Protein AF-0000000072568905 (afdb_homodimer)

Solvent-accessible surface area (backbone atoms only — not comparable to full-atom values): 17043 Å² total; per-residue (Å²): 82,68,57,42,42,43,49,69,68,28,67,66,49,48,52,43,52,50,48,33,49,63,74,44,67,82,55,76,60,90,69,92,45,69,65,43,20,48,39,17,18,52,45,30,48,41,52,35,57,75,70,68,53,95,70,54,66,54,53,43,42,41,31,27,66,36,35,64,55,8,45,45,46,27,73,74,66,71,39,58,28,33,62,48,13,32,59,53,44,51,60,51,47,71,74,38,80,61,48,72,70,54,47,52,52,34,41,52,41,24,54,39,39,82,36,84,78,47,83,50,64,66,40,34,40,46,24,52,16,56,44,58,40,40,62,42,62,74,40,93,42,50,90,75,44,86,66,52,78,88,67,47,28,69,62,61,76,114,83,67,58,42,42,43,49,70,69,28,65,66,48,48,52,42,52,51,48,33,49,61,74,45,67,81,54,77,61,92,71,91,46,70,67,43,21,48,40,16,17,50,45,31,49,42,51,34,59,76,70,68,52,93,69,56,65,54,52,43,43,41,31,26,66,35,38,63,56,8,44,45,45,27,73,73,65,73,38,59,28,32,63,47,11,32,58,54,45,52,61,52,47,70,75,37,81,60,48,71,70,53,46,52,53,32,42,51,42,24,55,37,37,82,35,85,78,46,81,50,66,68,39,35,40,47,26,51,16,56,43,58,40,40,61,41,63,76,41,92,43,49,91,75,45,86,66,52,77,87,65,46,26,67,63,59,76,113

Sequence (316 aa):
MKKVNEILNNTIYKKCIKEIEVMEQDRVFCRHNINHFLDMARIAYILVLEEGLSYSKEVIYAIGLLHDIGRAQEYKNNINHDEAGVMISEKILKETSYSTDEINLILNAVANHGNKDAEDKFLNIIYKSDKLSRNCFDCKAEKECYWSIEKKNMEIKYMKKVNEILNNTIYKKCIKEIEVMEQDRVFCRHNINHFLDMARIAYILVLEEGLSYSKEVIYAIGLLHDIGRAQEYKNNINHDEAGVMISEKILKETSYSTDEINLILNAVANHGNKDAEDKFLNIIYKSDKLSRNCFDCKAEKECYWSIEKKNMEIKY

Radius of gyration: 19.62 Å; Cα contacts (8 Å, |Δi|>4): 435; chains: 2; bounding box: 42×52×48 Å

Nearest PDB structures (foldseek):
  2pq7-assembly1_A-2  TM=7.394E-01  e=4.133E-04  uncultured Thermotogales bacterium
  3wfp-assembly9_B  TM=6.910E-01  e=7.594E-02  Aquifex aeolicus VF5
  2pq7-assembly1_A-2  TM=7.394E-01  e=1.737E-03  uncultured Thermotogales bacterium

Secondary structure (DSSP, 8-state):
-HHHHHHHT-HHHHHHHHHHHHHTTT--S---SHHHHHHHHHHHHHHHHHTT----HHHHHHHHHHTTTTHHHHHHH---HHHHHHHHHHHHHTTSS--HHHHHHHHHHHHHTT-TT--SHHHHHHHHHHHHT--GGG-TTGGG--S-GGGS--S---/-HHHHHHHT-HHHHHHHHHHHHHTTT--S---SHHHHHHHHHHHHHHHHHTT----HHHHHHHHHHTTTTHHHHHHH---HHHHHHHHHHHHHTTSS--HHHHHHHHHHHHHTT-TT--SHHHHHHHHHHHHTS-GGG-TTGGG--S-GGGS--S---

Organism: NCBI:txid632245

Foldseek 3Di:
DQQLVLLVPFPLLVVLQVLQCVVCVPPQDDGLHPLLLVQLLVQLVVVCVVVVHDDDSSLSSLLSSQLQSQVSCCVVPVDDSLVSSLVSLLVSSVSTPDDPVSNVVSNVLSNCCCPCPDPDPSSNSSVVSSQLSAALLPRPCNVVDPDDPVSHDNDRPD/DQQLVLLVPFPLLVVLQVLQCVVCVPPQDDGLHPLLLVQLLVQLVVVCVVVVHDDDSSLSSLLSSQLQSQVSCCVPPVDDSLVSSLVSSLVSSVSGPDDPVSNVVSNVLSNCCCPCPDPDPSSNSSVVSSQLSDALLPRPCNVVDPDDPVSHDNDRPD

Structure (mmCIF, N/CA/C/O backbone):
data_AF-0000000072568905-model_v1
#
loop_
_entity.id
_entity.type
_entity.pdbx_description
1 polymer 'Hdig domain protein'
#
loop_
_atom_site.group_PDB
_atom_site.id
_atom_site.type_symbol
_atom_site.label_atom_id
_atom_site.label_alt_id
_atom_site.label_comp_id
_atom_site.label_asym_id
_atom_site.label_entity_id
_atom_site.label_seq_id
_atom_site.pdbx_PDB_ins_code
_atom_site.Cartn_x
_atom_site.Cartn_y
_atom_site.Cartn_z
_atom_site.occupancy
_atom_site.B_iso_or_equiv
_atom_site.auth_seq_id
_atom_site.auth_comp_id
_atom_site.auth_asym_id
_atom_site.auth_atom_id
_atom_site.pdbx_PDB_model_num
ATOM 1 N N . MET A 1 1 ? -4.684 -13.484 8.047 1 96.56 1 MET A N 1
ATOM 2 C CA . MET A 1 1 ? -4.434 -13.82 6.648 1 96.56 1 MET A CA 1
ATOM 3 C C . MET A 1 1 ? -3.564 -15.07 6.531 1 96.56 1 MET A C 1
ATOM 5 O O . MET A 1 1 ? -2.486 -15.023 5.938 1 96.56 1 MET A O 1
ATOM 9 N N . LYS A 1 2 ? -4.016 -16.172 7.047 1 97.88 2 LYS A N 1
ATOM 10 C CA . LYS A 1 2 ? -3.271 -17.422 7.125 1 97.88 2 LYS A CA 1
ATOM 11 C C . LYS A 1 2 ? -2.904 -17.938 5.734 1 97.88 2 LYS A C 1
ATOM 13 O O . LYS A 1 2 ? -1.748 -18.281 5.477 1 97.88 2 LYS A O 1
ATOM 18 N N . LYS A 1 3 ? -3.832 -18 4.824 1 98.69 3 LYS A N 1
ATOM 19 C CA . LYS A 1 3 ? -3.602 -18.562 3.494 1 98.69 3 LYS A CA 1
ATOM 20 C C . LYS A 1 3 ? -2.602 -17.719 2.711 1 98.69 3 LYS A C 1
ATOM 22 O O . LYS A 1 3 ? -1.756 -18.25 1.992 1 98.69 3 LYS A O 1
ATOM 27 N N . VAL A 1 4 ? -2.686 -16.391 2.869 1 98.88 4 VAL A N 1
ATOM 28 C CA . VAL A 1 4 ? -1.758 -15.492 2.197 1 98.88 4 VAL A CA 1
ATOM 29 C C . VAL A 1 4 ? -0.335 -15.75 2.686 1 98.88 4 VAL A C 1
ATOM 31 O O . VAL A 1 4 ? 0.608 -15.758 1.891 1 98.88 4 VAL A O 1
ATOM 34 N N . ASN A 1 5 ? -0.219 -15.977 3.979 1 98.88 5 ASN A N 1
ATOM 35 C CA . ASN A 1 5 ? 1.104 -16.219 4.547 1 98.88 5 ASN A CA 1
ATOM 36 C C . ASN A 1 5 ? 1.643 -17.594 4.145 1 98.88 5 ASN A C 1
ATOM 38 O O . ASN A 1 5 ? 2.855 -17.797 4.117 1 98.88 5 ASN A O 1
ATOM 42 N N . GLU A 1 6 ? 0.755 -18.531 3.801 1 98.88 6 GLU A N 1
ATOM 43 C CA . GLU A 1 6 ? 1.205 -19.797 3.207 1 98.88 6 GLU A CA 1
ATOM 44 C C . GLU A 1 6 ? 1.891 -19.562 1.865 1 98.88 6 GLU A C 1
ATOM 46 O O . GLU A 1 6 ? 2.877 -20.219 1.541 1 98.88 6 GLU A O 1
ATOM 51 N N . ILE A 1 7 ? 1.367 -18.578 1.116 1 98.88 7 ILE A N 1
ATOM 52 C CA . ILE A 1 7 ? 2.006 -18.219 -0.146 1 98.88 7 ILE A CA 1
ATOM 53 C C . ILE A 1 7 ? 3.355 -17.562 0.128 1 98.88 7 ILE A C 1
ATOM 55 O O . ILE A 1 7 ? 4.375 -17.969 -0.435 1 98.88 7 ILE A O 1
ATOM 59 N N . LEU A 1 8 ? 3.346 -16.578 1.046 1 98.62 8 LEU A N 1
ATOM 60 C CA . LEU A 1 8 ? 4.543 -15.812 1.385 1 98.62 8 LEU A CA 1
ATOM 61 C C . LEU A 1 8 ? 5.68 -16.734 1.796 1 98.62 8 LEU A C 1
ATOM 63 O O . LEU A 1 8 ? 6.844 -16.469 1.5 1 98.62 8 LEU A O 1
ATOM 67 N N . ASN A 1 9 ? 5.336 -17.844 2.41 1 98.31 9 ASN A N 1
ATOM 68 C CA . ASN A 1 9 ? 6.348 -18.734 2.967 1 98.31 9 ASN A CA 1
ATOM 69 C C . ASN A 1 9 ? 6.609 -19.922 2.053 1 98.31 9 ASN A C 1
ATOM 71 O O . ASN A 1 9 ? 7.418 -20.797 2.375 1 98.31 9 ASN A O 1
ATOM 75 N N . ASN A 1 10 ? 5.934 -20.031 0.935 1 98.75 10 ASN A N 1
ATOM 76 C CA . ASN A 1 10 ? 6.09 -21.125 -0.022 1 98.75 10 ASN A CA 1
ATOM 77 C C . ASN A 1 10 ? 7.461 -21.094 -0.69 1 98.75 10 ASN A C 1
ATOM 79 O O . ASN A 1 10 ? 7.941 -20.031 -1.073 1 98.75 10 ASN A O 1
ATOM 83 N N . THR A 1 11 ? 8.086 -22.203 -0.859 1 98.56 11 THR A N 1
ATOM 84 C CA . THR A 1 11 ? 9.453 -22.297 -1.365 1 98.56 11 THR A CA 1
ATOM 85 C C . THR A 1 11 ? 9.523 -21.859 -2.824 1 98.56 11 THR A C 1
ATOM 87 O O . THR A 1 11 ? 10.461 -21.156 -3.225 1 98.56 11 THR A O 1
ATOM 90 N N . ILE A 1 12 ? 8.562 -22.312 -3.582 1 98.5 12 ILE A N 1
ATOM 91 C CA . ILE A 1 12 ? 8.531 -21.922 -4.988 1 98.5 12 ILE A CA 1
ATOM 92 C C . ILE A 1 12 ? 8.352 -20.406 -5.105 1 98.5 12 ILE A C 1
ATOM 94 O O . ILE A 1 12 ? 9.047 -19.766 -5.887 1 98.5 12 ILE A O 1
ATOM 98 N N . TYR A 1 13 ? 7.461 -19.875 -4.344 1 98.69 13 TYR A N 1
ATOM 99 C CA . TYR A 1 13 ? 7.211 -18.438 -4.344 1 98.69 13 TYR A CA 1
ATOM 100 C C . TYR A 1 13 ? 8.477 -17.672 -4.02 1 98.69 13 TYR A C 1
ATOM 102 O O . TYR A 1 13 ? 8.859 -16.75 -4.75 1 98.69 13 TYR A O 1
ATOM 110 N N . LYS A 1 14 ? 9.125 -18.016 -2.922 1 98.38 14 LYS A N 1
ATOM 111 C CA . LYS A 1 14 ? 10.336 -17.328 -2.475 1 98.38 14 LYS A CA 1
ATOM 112 C C . LYS A 1 14 ? 11.422 -17.375 -3.543 1 98.38 14 LYS A C 1
ATOM 114 O O . LYS A 1 14 ? 12.117 -16.391 -3.775 1 98.38 14 LYS A O 1
ATOM 119 N N . LYS A 1 15 ? 11.516 -18.531 -4.172 1 98.06 15 LYS A N 1
ATOM 120 C CA . LYS A 1 15 ? 12.508 -18.688 -5.23 1 98.06 15 LYS A CA 1
ATOM 121 C C . LYS A 1 15 ? 12.219 -17.75 -6.402 1 98.06 15 LYS A C 1
ATOM 123 O O . LYS A 1 15 ? 13.133 -17.094 -6.926 1 98.06 15 LYS A O 1
ATOM 128 N N . CYS A 1 16 ? 10.992 -17.703 -6.801 1 97.81 16 CYS A N 1
ATOM 129 C CA . CYS A 1 16 ? 10.594 -16.875 -7.93 1 9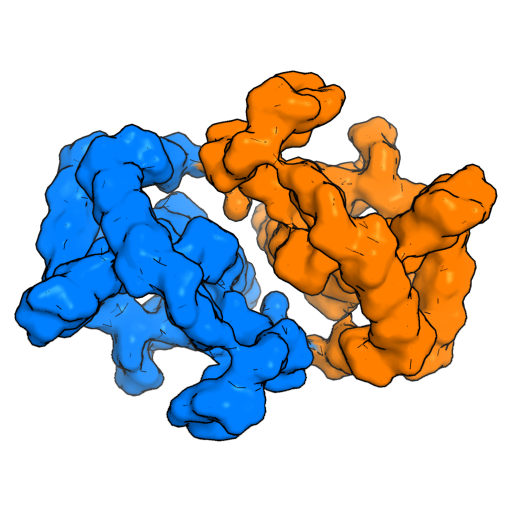7.81 16 CYS A CA 1
ATOM 130 C C . CYS A 1 16 ? 10.812 -15.398 -7.625 1 97.81 16 CYS A C 1
ATOM 132 O O . CYS A 1 16 ? 11.32 -14.656 -8.469 1 97.81 16 CYS A O 1
ATOM 134 N N . ILE A 1 17 ? 10.453 -14.969 -6.449 1 97.88 17 ILE A N 1
ATOM 135 C CA . ILE A 1 17 ? 10.578 -13.57 -6.066 1 97.88 17 ILE A CA 1
ATOM 136 C C . ILE A 1 17 ? 12.055 -13.18 -6.02 1 97.88 17 ILE A C 1
ATOM 138 O O . ILE A 1 17 ? 12.43 -12.086 -6.445 1 97.88 17 ILE A O 1
ATOM 142 N N . LYS A 1 18 ? 12.844 -14.062 -5.52 1 97.5 18 LYS A N 1
ATOM 143 C CA . LYS A 1 18 ? 14.281 -13.805 -5.5 1 97.5 18 LYS A CA 1
ATOM 144 C C . LYS A 1 18 ? 14.836 -13.648 -6.914 1 97.5 18 LYS A C 1
ATOM 146 O O . LYS A 1 18 ? 15.68 -12.781 -7.164 1 97.5 18 LYS A O 1
ATOM 151 N N . GLU A 1 19 ? 14.391 -14.477 -7.754 1 97.5 19 GLU A N 1
ATOM 152 C CA . GLU A 1 19 ? 14.828 -14.406 -9.148 1 97.5 19 GLU A CA 1
ATOM 153 C C . GLU A 1 19 ? 14.422 -13.078 -9.781 1 97.5 19 GLU A C 1
ATOM 155 O O . GLU A 1 19 ? 15.211 -12.461 -10.5 1 97.5 19 GLU A O 1
ATOM 160 N N . ILE A 1 20 ? 13.227 -12.664 -9.547 1 97.81 20 ILE A N 1
ATOM 161 C CA . ILE A 1 20 ? 12.742 -11.391 -10.062 1 97.81 20 ILE A CA 1
ATOM 162 C C . ILE A 1 20 ? 13.602 -10.258 -9.516 1 97.81 20 ILE A C 1
ATOM 164 O O . ILE A 1 20 ? 14.023 -9.367 -10.258 1 97.81 20 ILE A O 1
ATOM 168 N N . GLU A 1 21 ? 13.852 -10.305 -8.227 1 97.19 21 GLU A N 1
ATOM 169 C CA . GLU A 1 21 ? 14.672 -9.289 -7.578 1 97.19 21 GLU A CA 1
ATOM 170 C C . GLU A 1 21 ? 16.047 -9.18 -8.234 1 97.19 21 GLU A C 1
ATOM 172 O O . GLU A 1 21 ? 16.531 -8.078 -8.5 1 97.19 21 GLU A O 1
ATOM 177 N N . VAL A 1 22 ? 16.656 -10.305 -8.516 1 97.25 22 VAL A N 1
ATOM 178 C CA . VAL A 1 22 ? 17.984 -10.344 -9.117 1 97.25 22 VAL A CA 1
ATOM 179 C C . VAL A 1 22 ? 17.922 -9.781 -10.539 1 97.25 22 VAL A C 1
ATOM 181 O O . VAL A 1 22 ? 18.781 -8.984 -10.93 1 97.25 22 VAL A O 1
ATOM 184 N N . MET A 1 23 ? 16.938 -10.141 -11.234 1 96.56 23 MET A N 1
ATOM 185 C CA . MET A 1 23 ? 16.828 -9.734 -12.633 1 96.56 23 MET A CA 1
ATOM 186 C C . MET A 1 23 ? 16.516 -8.25 -12.75 1 96.56 23 MET A C 1
ATOM 188 O O . MET A 1 23 ? 16.828 -7.617 -13.758 1 96.56 23 MET A O 1
ATOM 192 N N . GLU A 1 24 ? 15.914 -7.734 -11.68 1 97.06 24 GLU A N 1
ATOM 193 C CA . GLU A 1 24 ? 15.523 -6.328 -11.734 1 97.06 24 GLU A CA 1
ATOM 194 C C . GLU A 1 24 ? 16.469 -5.457 -10.922 1 97.06 24 GLU A C 1
ATOM 196 O O . GLU A 1 24 ? 16.172 -4.297 -10.633 1 97.06 24 GLU A O 1
ATOM 201 N N . GLN A 1 25 ? 17.547 -5.957 -10.562 1 95.56 25 GLN A N 1
ATOM 202 C CA . GLN A 1 25 ? 18.453 -5.266 -9.656 1 95.56 25 GLN A CA 1
ATOM 203 C C . GLN A 1 25 ? 18.922 -3.936 -10.242 1 95.56 25 GLN A C 1
ATOM 205 O O . GLN A 1 25 ? 19.125 -2.961 -9.516 1 95.56 25 GLN A O 1
ATOM 210 N N . ASP A 1 26 ? 19.047 -3.756 -11.562 1 95.62 26 ASP A N 1
ATOM 211 C CA . ASP A 1 26 ? 19.547 -2.545 -12.211 1 95.62 26 ASP A CA 1
ATOM 212 C C . ASP A 1 26 ? 18.422 -1.812 -12.938 1 95.62 26 ASP A C 1
ATOM 214 O O . ASP A 1 26 ? 18.672 -0.877 -13.703 1 95.62 26 ASP A O 1
ATOM 218 N N . ARG A 1 27 ? 17.25 -2.318 -12.734 1 94.94 27 ARG A N 1
ATOM 219 C CA . ARG A 1 27 ? 16.109 -1.696 -13.398 1 94.94 27 ARG A CA 1
ATOM 220 C C . ARG A 1 27 ? 15.852 -0.29 -12.859 1 94.94 27 ARG A C 1
ATOM 222 O O . ARG A 1 27 ? 15.758 -0.09 -11.648 1 94.94 27 ARG A O 1
ATOM 229 N N . VAL A 1 28 ? 15.695 0.749 -13.711 1 95.25 28 VAL A N 1
ATOM 230 C CA . VAL A 1 28 ? 15.539 2.139 -13.297 1 95.25 28 VAL A CA 1
ATOM 231 C C . VAL A 1 28 ? 14.055 2.469 -13.141 1 95.25 28 VAL A C 1
ATOM 233 O O . VAL A 1 28 ? 13.703 3.459 -12.5 1 95.25 28 VAL A O 1
ATOM 236 N N . PHE A 1 29 ? 13.188 1.677 -13.719 1 96.19 29 PHE A N 1
ATOM 237 C CA . PHE A 1 29 ? 11.742 1.861 -13.641 1 96.19 29 PHE A CA 1
ATOM 238 C C . PHE A 1 29 ? 11.156 1.091 -12.461 1 96.19 29 PHE A C 1
ATOM 240 O O . PHE A 1 29 ? 11.891 0.433 -11.719 1 96.19 29 PHE A O 1
ATOM 247 N N . CYS A 1 30 ? 9.891 1.243 -12.211 1 96.31 30 CYS A N 1
ATOM 248 C CA . CYS A 1 30 ? 9.242 0.574 -11.094 1 96.31 30 CYS A CA 1
ATOM 249 C C . CYS A 1 30 ? 9.438 -0.935 -11.172 1 96.31 30 CYS A C 1
ATOM 251 O O . CYS A 1 30 ? 9.406 -1.517 -12.258 1 96.31 30 CYS A O 1
ATOM 253 N N . ARG A 1 31 ? 9.672 -1.523 -10.102 1 96.5 31 ARG A N 1
ATOM 254 C CA . ARG A 1 31 ? 9.984 -2.943 -9.984 1 96.5 31 ARG A CA 1
ATOM 255 C C . ARG A 1 31 ? 8.773 -3.74 -9.531 1 96.5 31 ARG A C 1
ATOM 257 O O . ARG A 1 31 ? 7.727 -3.166 -9.211 1 96.5 31 ARG A O 1
ATOM 264 N N . HIS A 1 32 ? 8.875 -5.031 -9.672 1 97.44 32 HIS A N 1
ATOM 265 C CA . HIS A 1 32 ? 7.848 -5.977 -9.25 1 97.44 32 HIS A CA 1
ATOM 266 C C . HIS A 1 32 ? 8.234 -6.656 -7.938 1 97.44 32 HIS A C 1
ATOM 268 O O . HIS A 1 32 ? 8.68 -7.805 -7.938 1 97.44 32 HIS A O 1
ATOM 274 N N . ASN A 1 33 ? 8 -5.918 -6.84 1 96.88 33 ASN A N 1
ATOM 275 C CA . ASN A 1 33 ? 8.406 -6.352 -5.504 1 96.88 33 ASN A CA 1
ATOM 276 C C . ASN A 1 33 ? 7.215 -6.391 -4.547 1 96.88 33 ASN A C 1
ATOM 278 O O . ASN A 1 33 ? 6.082 -6.121 -4.945 1 96.88 33 ASN A O 1
ATOM 282 N N . ILE A 1 34 ? 7.445 -6.75 -3.346 1 97.5 34 ILE A N 1
ATOM 283 C CA . ILE A 1 34 ? 6.414 -7.004 -2.346 1 97.5 34 ILE A CA 1
ATOM 284 C C . ILE A 1 34 ? 5.598 -5.734 -2.113 1 97.5 34 ILE A C 1
ATOM 286 O O . ILE A 1 34 ? 4.387 -5.801 -1.89 1 97.5 34 ILE A O 1
ATOM 290 N N . ASN A 1 35 ? 6.23 -4.551 -2.131 1 97.31 35 ASN A N 1
ATOM 291 C CA . ASN A 1 35 ? 5.496 -3.303 -1.955 1 97.31 35 ASN A CA 1
ATOM 292 C C . ASN A 1 35 ? 4.445 -3.111 -3.043 1 97.31 35 ASN A C 1
ATOM 294 O O . ASN A 1 35 ? 3.295 -2.781 -2.75 1 97.31 35 ASN A O 1
ATOM 298 N N . HIS A 1 36 ? 4.875 -3.326 -4.273 1 98.19 36 HIS A N 1
ATOM 299 C CA . HIS A 1 36 ? 3.943 -3.234 -5.395 1 98.19 36 HIS A CA 1
ATOM 300 C C . HIS A 1 36 ? 2.801 -4.23 -5.242 1 98.19 36 HIS A C 1
ATOM 302 O O . HIS A 1 36 ? 1.636 -3.883 -5.453 1 98.19 36 HIS A O 1
ATOM 308 N N . PHE A 1 37 ? 3.137 -5.449 -4.832 1 98.75 37 PHE A N 1
ATOM 309 C CA . PHE A 1 37 ? 2.148 -6.516 -4.703 1 98.75 37 PHE A CA 1
ATOM 310 C C . PHE A 1 37 ? 1.113 -6.164 -3.641 1 98.75 37 PHE A C 1
ATOM 312 O O . PHE A 1 37 ? -0.091 -6.281 -3.879 1 98.75 37 PHE A O 1
ATOM 319 N N . LEU A 1 38 ? 1.595 -5.691 -2.549 1 98.75 38 LEU A N 1
ATOM 320 C CA . LEU A 1 38 ? 0.694 -5.371 -1.446 1 98.75 38 LEU A CA 1
ATOM 321 C C . LEU A 1 38 ? -0.11 -4.109 -1.75 1 98.75 38 LEU A C 1
ATOM 323 O O . LEU A 1 38 ? -1.287 -4.02 -1.396 1 98.75 38 LEU A O 1
ATOM 327 N N . ASP A 1 39 ? 0.528 -3.123 -2.375 1 98.75 39 ASP A N 1
ATOM 328 C CA . ASP A 1 39 ? -0.192 -1.914 -2.766 1 98.75 39 ASP A CA 1
ATOM 329 C C . ASP A 1 39 ? -1.354 -2.246 -3.699 1 98.75 39 ASP A C 1
ATOM 331 O O . ASP A 1 39 ? -2.469 -1.755 -3.51 1 98.75 39 ASP A O 1
ATOM 335 N N . MET A 1 40 ? -1.064 -3.051 -4.66 1 98.75 40 MET A N 1
ATOM 336 C CA . MET A 1 40 ? -2.107 -3.475 -5.59 1 98.75 40 MET A CA 1
ATOM 337 C C . MET A 1 40 ? -3.236 -4.188 -4.855 1 98.75 40 MET A C 1
ATOM 339 O O . MET A 1 40 ? -4.414 -3.92 -5.102 1 98.75 40 MET A O 1
ATOM 343 N N . ALA A 1 41 ? -2.908 -5.09 -3.992 1 98.88 41 ALA A N 1
ATOM 344 C CA . ALA A 1 41 ? -3.896 -5.863 -3.246 1 98.88 41 ALA A CA 1
ATOM 345 C C . ALA A 1 41 ? -4.75 -4.957 -2.365 1 98.88 41 ALA A C 1
ATOM 347 O O . ALA A 1 41 ? -5.973 -5.109 -2.305 1 98.88 41 ALA A O 1
ATOM 348 N N . ARG A 1 42 ? -4.094 -4.027 -1.683 1 98.94 42 ARG A N 1
ATOM 349 C CA . ARG A 1 42 ? -4.812 -3.119 -0.794 1 98.94 42 ARG A CA 1
ATOM 350 C C . ARG A 1 42 ? -5.785 -2.246 -1.577 1 98.94 42 ARG A C 1
ATOM 352 O O . ARG A 1 42 ? -6.934 -2.066 -1.167 1 98.94 42 ARG A O 1
ATOM 359 N N . ILE A 1 43 ? -5.363 -1.724 -2.689 1 98.88 43 ILE A N 1
ATOM 360 C CA . ILE A 1 43 ? -6.23 -0.888 -3.514 1 98.88 43 ILE A CA 1
ATOM 361 C C . ILE A 1 43 ? -7.402 -1.718 -4.039 1 98.88 43 ILE A C 1
ATOM 363 O O . ILE A 1 43 ? -8.555 -1.285 -3.98 1 98.88 43 ILE A O 1
ATOM 367 N N . ALA A 1 44 ? -7.102 -2.92 -4.516 1 98.88 44 ALA A N 1
ATOM 368 C CA . ALA A 1 44 ? -8.156 -3.801 -5.008 1 98.88 44 ALA A CA 1
ATOM 369 C C . ALA A 1 44 ? -9.18 -4.094 -3.916 1 98.88 44 ALA A C 1
ATOM 371 O O . ALA A 1 44 ? -10.391 -4.059 -4.16 1 98.88 44 ALA A O 1
ATOM 372 N N . TYR A 1 45 ? -8.688 -4.375 -2.744 1 98.88 45 TYR A N 1
ATOM 373 C CA . TYR A 1 45 ? -9.578 -4.695 -1.637 1 98.88 45 TYR A CA 1
ATOM 374 C C . TYR A 1 45 ? -10.414 -3.482 -1.239 1 98.88 45 TYR A C 1
ATOM 376 O O . TYR A 1 45 ? -11.602 -3.611 -0.94 1 98.88 45 TYR A O 1
ATOM 384 N N . ILE A 1 46 ? -9.836 -2.326 -1.252 1 98.88 46 ILE A N 1
ATOM 385 C CA . ILE A 1 46 ? -10.578 -1.096 -0.992 1 98.88 46 ILE A CA 1
ATOM 386 C C . ILE A 1 46 ? -11.711 -0.952 -2.004 1 98.88 46 ILE A C 1
ATOM 388 O O . ILE A 1 46 ? -12.859 -0.705 -1.629 1 98.88 46 ILE A O 1
ATOM 392 N N . LEU A 1 47 ? -11.352 -1.116 -3.266 1 98.75 47 LEU A N 1
ATOM 393 C CA . LEU A 1 47 ? -12.352 -0.976 -4.316 1 98.75 47 LEU A CA 1
ATOM 394 C C . LEU A 1 47 ? -13.484 -1.987 -4.133 1 98.75 47 LEU A C 1
ATOM 396 O O . LEU A 1 47 ? -14.656 -1.652 -4.301 1 98.75 47 LEU A O 1
ATOM 400 N N . VAL A 1 48 ? -13.156 -3.197 -3.818 1 98.62 48 VAL A N 1
ATOM 401 C CA . VAL A 1 48 ? -14.133 -4.254 -3.57 1 98.62 48 VAL A CA 1
ATOM 402 C C . VAL A 1 48 ? -15.055 -3.842 -2.428 1 98.62 48 VAL A C 1
ATOM 404 O O . VAL A 1 48 ? -16.281 -3.98 -2.529 1 98.62 48 VAL A O 1
ATOM 407 N N . LEU A 1 49 ? -14.508 -3.318 -1.343 1 98.31 49 LEU A N 1
ATOM 408 C CA . LEU A 1 49 ? -15.281 -2.877 -0.188 1 98.31 49 LEU A CA 1
ATOM 409 C C . LEU A 1 49 ? -16.172 -1.689 -0.548 1 98.31 49 LEU A C 1
ATOM 411 O O . LEU A 1 49 ? -17.344 -1.657 -0.188 1 98.31 49 LEU A O 1
ATOM 415 N N . GLU A 1 50 ? -15.602 -0.732 -1.265 1 97.75 50 GLU A N 1
ATOM 416 C CA . GLU A 1 50 ? -16.344 0.463 -1.648 1 97.75 50 GLU A CA 1
ATOM 417 C C . GLU A 1 50 ? -17.547 0.109 -2.52 1 97.75 50 GLU A C 1
ATOM 419 O O . GLU A 1 50 ? -18.609 0.74 -2.418 1 97.75 50 GLU A O 1
ATOM 424 N N . GLU A 1 51 ? -17.344 -0.896 -3.367 1 97.25 51 GLU A N 1
ATOM 425 C CA . GLU A 1 51 ? -18.391 -1.269 -4.32 1 97.25 51 GLU A CA 1
ATOM 426 C C . GLU A 1 51 ? -19.344 -2.307 -3.725 1 97.25 51 GLU A C 1
ATOM 428 O O . GLU A 1 51 ? -20.312 -2.705 -4.363 1 97.25 51 GLU A O 1
ATOM 433 N N . GLY A 1 52 ? -19.062 -2.76 -2.557 1 96.38 52 GLY A N 1
ATOM 434 C CA . GLY A 1 52 ? -19.922 -3.727 -1.887 1 96.38 52 GLY A CA 1
ATOM 435 C C . GLY A 1 52 ? -19.859 -5.109 -2.51 1 96.38 52 GLY A C 1
ATOM 436 O O . GLY A 1 52 ? -20.859 -5.824 -2.547 1 96.38 52 GLY A O 1
ATOM 437 N N . LEU A 1 53 ? -18.719 -5.457 -3.113 1 97.06 53 LEU A N 1
ATOM 438 C CA . LEU A 1 53 ? -18.531 -6.77 -3.719 1 97.06 53 LEU A CA 1
ATOM 439 C C . LEU A 1 53 ? -18.094 -7.793 -2.676 1 97.06 53 LEU A C 1
ATOM 441 O O . LEU A 1 53 ? -17.562 -7.426 -1.627 1 97.06 53 LEU A O 1
ATOM 445 N N . SER A 1 54 ? -18.406 -9.023 -2.979 1 95.88 54 SER A N 1
ATOM 446 C CA . SER A 1 54 ? -18.109 -10.086 -2.018 1 95.88 54 SER A CA 1
ATOM 447 C C . SER A 1 54 ? -16.906 -10.922 -2.459 1 95.88 54 SER A C 1
ATOM 449 O O . SER A 1 54 ? -17.062 -12.094 -2.812 1 95.88 54 SER A O 1
ATOM 451 N N . TYR A 1 55 ? -15.781 -10.414 -2.471 1 97.5 55 TYR A N 1
ATOM 452 C CA . TYR A 1 55 ? -14.531 -11.133 -2.711 1 97.5 55 TYR A CA 1
ATOM 453 C C . TYR A 1 55 ? -13.688 -11.195 -1.445 1 97.5 55 TYR A C 1
ATOM 455 O O . TYR A 1 55 ? -13.609 -10.219 -0.695 1 97.5 55 TYR A O 1
ATOM 463 N N . SER A 1 56 ? -13.156 -12.336 -1.262 1 97.75 56 SER A N 1
ATOM 464 C CA . SER A 1 56 ? -12.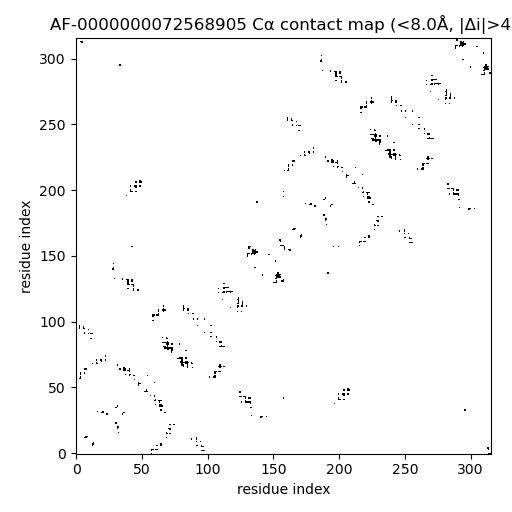352 -12.602 -0.071 1 97.75 56 SER A CA 1
ATOM 465 C C . SER A 1 56 ? -11.07 -11.781 -0.078 1 97.75 56 SER A C 1
ATOM 467 O O . SER A 1 56 ? -10.398 -11.68 -1.106 1 97.75 56 SER A O 1
ATOM 469 N N . LYS A 1 57 ? -10.812 -11.195 1.072 1 98.62 57 LYS A N 1
ATOM 470 C CA . LYS A 1 57 ? -9.555 -10.484 1.259 1 98.62 57 LYS A CA 1
ATOM 471 C C . LYS A 1 57 ? -8.367 -11.383 0.919 1 98.62 57 LYS A C 1
ATOM 473 O O . LYS A 1 57 ? -7.445 -10.961 0.217 1 98.62 57 LYS A O 1
ATOM 478 N N . GLU A 1 58 ? -8.406 -12.578 1.376 1 98.75 58 GLU A N 1
ATOM 479 C CA . GLU A 1 58 ? -7.285 -13.492 1.181 1 98.75 58 GLU A CA 1
ATOM 480 C C . GLU A 1 58 ? -7.113 -13.844 -0.293 1 98.75 58 GLU A C 1
ATOM 482 O O . GLU A 1 58 ? -5.988 -14.039 -0.762 1 98.75 58 GLU A O 1
ATOM 487 N N . VAL A 1 59 ? -8.195 -13.922 -1.016 1 98.88 59 VAL A N 1
ATOM 488 C CA . VAL A 1 59 ? -8.125 -14.18 -2.449 1 98.88 59 VAL A CA 1
ATOM 489 C C . VAL A 1 59 ? -7.492 -12.984 -3.16 1 98.88 59 VAL A C 1
ATOM 491 O O . VAL A 1 59 ? -6.609 -13.156 -4.008 1 98.88 59 VAL A O 1
ATOM 494 N N . ILE A 1 60 ? -7.914 -11.82 -2.768 1 98.94 60 ILE A N 1
ATOM 495 C CA . ILE A 1 60 ? -7.426 -10.602 -3.41 1 98.94 60 ILE A CA 1
ATOM 496 C C . ILE A 1 60 ? -5.93 -10.445 -3.154 1 98.94 60 ILE A C 1
ATOM 498 O O . ILE A 1 60 ? -5.168 -10.133 -4.074 1 98.94 60 ILE A O 1
ATOM 502 N N . TYR A 1 61 ? -5.5 -10.664 -1.954 1 98.94 61 TYR A N 1
ATOM 503 C CA . TYR A 1 61 ? -4.086 -10.547 -1.623 1 98.94 61 TYR A CA 1
ATOM 504 C C . TYR A 1 61 ? -3.27 -11.633 -2.307 1 98.94 61 TYR A C 1
ATOM 506 O O . TYR A 1 61 ? -2.119 -11.406 -2.688 1 98.94 61 TYR A O 1
ATOM 514 N N . ALA A 1 62 ? -3.867 -12.836 -2.445 1 98.94 62 ALA A N 1
ATOM 515 C CA . ALA A 1 62 ? -3.188 -13.867 -3.223 1 98.94 62 ALA A CA 1
ATOM 516 C C . ALA A 1 62 ? -2.953 -13.414 -4.66 1 98.94 62 ALA A C 1
ATOM 518 O O . ALA A 1 62 ? -1.866 -13.609 -5.211 1 98.94 62 ALA A O 1
ATOM 519 N N . ILE A 1 63 ? -3.986 -12.812 -5.234 1 98.88 63 ILE A N 1
ATOM 520 C CA . ILE A 1 63 ? -3.855 -12.289 -6.594 1 98.88 63 ILE A CA 1
ATOM 521 C C . ILE A 1 63 ? -2.734 -11.25 -6.641 1 98.88 63 ILE A C 1
ATOM 523 O O . ILE A 1 63 ? -1.905 -11.266 -7.555 1 98.88 63 ILE A O 1
ATOM 527 N N . GLY A 1 64 ? -2.699 -10.367 -5.68 1 98.81 64 GLY A N 1
ATOM 528 C CA . GLY A 1 64 ? -1.626 -9.391 -5.598 1 98.81 64 GLY A CA 1
ATOM 529 C C . GLY A 1 64 ? -0.246 -10.016 -5.555 1 98.81 64 GLY A C 1
ATOM 530 O O . GLY A 1 64 ? 0.646 -9.617 -6.309 1 98.81 64 GLY A O 1
ATOM 531 N N . LEU A 1 65 ? -0.062 -11.031 -4.73 1 98.81 65 LEU A N 1
ATOM 532 C CA . LEU A 1 65 ? 1.235 -11.672 -4.527 1 98.81 65 LEU A CA 1
ATOM 533 C C . LEU A 1 65 ? 1.659 -12.445 -5.77 1 98.81 65 LEU A C 1
ATOM 535 O O . LEU A 1 65 ? 2.854 -12.602 -6.031 1 98.81 65 LEU A O 1
ATOM 539 N N . LEU A 1 66 ? 0.677 -12.852 -6.602 1 98.88 66 LEU A N 1
ATOM 540 C CA . LEU A 1 66 ? 1.001 -13.859 -7.598 1 98.88 66 LEU A CA 1
ATOM 541 C C . LEU A 1 66 ? 0.938 -13.281 -9.008 1 98.88 66 LEU A C 1
ATOM 543 O O . LEU A 1 66 ? 1.469 -13.875 -9.953 1 98.88 66 LEU A O 1
ATOM 547 N N . HIS A 1 67 ? 0.314 -12.125 -9.219 1 98.62 67 HIS A N 1
ATOM 548 C CA . HIS A 1 67 ? -0.04 -11.68 -10.562 1 98.62 67 HIS A CA 1
ATOM 549 C C . HIS A 1 67 ? 1.204 -11.484 -11.422 1 98.62 67 HIS A C 1
ATOM 551 O O . HIS A 1 67 ? 1.177 -11.742 -12.625 1 98.62 67 HIS A O 1
ATOM 557 N N . ASP A 1 68 ? 2.289 -11.117 -10.82 1 97.94 68 ASP A N 1
ATOM 558 C CA . ASP A 1 68 ? 3.516 -10.828 -11.562 1 97.94 68 ASP A CA 1
ATOM 559 C C . ASP A 1 68 ? 4.543 -11.938 -11.367 1 97.94 68 ASP A C 1
ATOM 561 O O . ASP A 1 68 ? 5.707 -11.789 -11.75 1 97.94 68 ASP A O 1
ATOM 565 N N . ILE A 1 69 ? 4.168 -13.078 -10.805 1 97.81 69 ILE A N 1
ATOM 566 C CA . ILE A 1 69 ? 5.109 -14.109 -10.367 1 97.81 69 ILE A CA 1
ATOM 567 C C . ILE A 1 69 ? 5.824 -14.695 -11.586 1 97.81 69 ILE A C 1
ATOM 569 O O . ILE A 1 69 ? 6.902 -15.281 -11.453 1 97.81 69 ILE A O 1
ATOM 573 N N . GLY A 1 70 ? 5.258 -14.562 -12.75 1 96.62 70 GLY A N 1
ATOM 574 C CA . GLY A 1 70 ? 5.824 -15.109 -13.969 1 96.62 70 GLY A CA 1
ATOM 575 C C . GLY A 1 70 ? 6.824 -14.188 -14.633 1 96.62 70 GLY A C 1
ATOM 576 O O . GLY A 1 70 ? 7.383 -14.516 -15.688 1 96.62 70 GLY A O 1
ATOM 577 N N . ARG A 1 71 ? 7.164 -13.039 -14.086 1 94.25 71 ARG A N 1
ATOM 578 C CA . ARG A 1 71 ? 7.996 -12.008 -14.695 1 94.25 71 ARG A CA 1
ATOM 579 C C . ARG A 1 71 ? 9.391 -12.539 -15.008 1 94.25 71 ARG A C 1
ATOM 581 O O . ARG A 1 71 ? 9.984 -12.188 -16.031 1 94.25 71 ARG A O 1
ATOM 588 N N . ALA A 1 72 ? 9.898 -13.352 -14.109 1 91.31 72 ALA A N 1
ATOM 589 C CA . ALA A 1 72 ? 11.234 -13.891 -14.344 1 91.31 72 ALA A CA 1
ATOM 590 C C . ALA A 1 72 ? 11.281 -14.719 -15.625 1 91.31 72 ALA A C 1
ATOM 592 O O . ALA A 1 72 ? 12.258 -14.664 -16.375 1 91.31 72 ALA A O 1
ATOM 593 N N . GLN A 1 73 ? 10.234 -15.445 -15.844 1 91.69 73 GLN A N 1
ATOM 594 C CA . GLN A 1 73 ? 10.156 -16.266 -17.062 1 91.69 73 GLN A CA 1
ATOM 595 C C . GLN A 1 73 ? 10.047 -15.383 -18.297 1 91.69 73 GLN A C 1
ATOM 597 O O . GLN A 1 73 ? 10.555 -15.742 -19.359 1 91.69 73 GLN A O 1
ATOM 602 N N . GLU A 1 74 ? 9.43 -14.281 -18.156 1 87 74 GLU A N 1
ATOM 603 C CA . GLU A 1 74 ? 9.367 -13.312 -19.25 1 87 74 GLU A CA 1
ATOM 604 C C . GLU A 1 74 ? 10.758 -12.781 -19.594 1 87 74 GLU A C 1
ATOM 606 O O . GLU A 1 74 ? 11.125 -12.711 -20.766 1 87 74 GLU A O 1
ATOM 611 N N . TYR A 1 75 ? 11.523 -12.539 -18.594 1 87.88 75 TYR A N 1
ATOM 612 C CA . TYR A 1 75 ? 12.875 -12.023 -18.797 1 87.88 75 TYR A CA 1
ATOM 613 C C . TYR A 1 75 ? 13.781 -13.086 -19.406 1 87.88 75 TYR A C 1
ATOM 615 O O . TYR A 1 75 ? 14.547 -12.805 -20.328 1 87.88 75 TYR A O 1
ATOM 623 N N . LYS A 1 76 ? 13.617 -14.273 -18.906 1 89.94 76 LYS A N 1
ATOM 624 C CA . LYS A 1 76 ? 14.57 -15.336 -19.25 1 89.94 76 LYS A CA 1
ATOM 625 C C . LYS A 1 76 ? 14.18 -16.016 -20.562 1 89.94 76 LYS A C 1
ATOM 627 O O . LYS A 1 76 ? 15.039 -16.359 -21.359 1 89.94 76 LYS A O 1
ATOM 632 N N . ASN A 1 77 ? 12.836 -16.234 -20.75 1 89.38 77 ASN A N 1
ATOM 633 C CA . ASN A 1 77 ? 12.414 -17.156 -21.797 1 89.38 77 ASN A CA 1
ATOM 634 C C . ASN A 1 77 ? 11.445 -16.484 -22.766 1 89.38 77 ASN A C 1
ATOM 636 O O . ASN A 1 77 ? 10.891 -17.156 -23.656 1 89.38 77 ASN A O 1
ATOM 640 N N . ASN A 1 78 ? 11.172 -15.227 -22.609 1 89.62 78 ASN A N 1
ATOM 641 C CA . ASN A 1 78 ? 10.273 -14.469 -23.484 1 89.62 78 ASN A CA 1
ATOM 642 C C . ASN A 1 78 ? 8.867 -15.055 -23.484 1 89.62 78 ASN A C 1
ATOM 644 O O . ASN A 1 78 ? 8.203 -15.094 -24.516 1 89.62 78 ASN A O 1
ATOM 648 N N . ILE A 1 79 ? 8.539 -15.648 -22.406 1 87.75 79 ILE A N 1
ATOM 649 C CA . ILE A 1 79 ? 7.191 -16.156 -22.188 1 87.75 79 ILE A CA 1
ATOM 650 C C . ILE A 1 79 ? 6.336 -15.07 -21.531 1 87.75 79 ILE A C 1
ATOM 652 O O . ILE A 1 79 ? 6.785 -14.375 -20.625 1 87.75 79 ILE A O 1
ATOM 656 N N . ASN A 1 80 ? 5.148 -14.984 -22.078 1 91.5 80 ASN A N 1
ATOM 657 C CA . ASN A 1 80 ? 4.246 -14.031 -21.453 1 91.5 80 ASN A CA 1
ATOM 658 C C . ASN A 1 80 ? 4.109 -14.297 -19.953 1 91.5 80 ASN A C 1
ATOM 660 O O . ASN A 1 80 ? 3.848 -15.422 -19.531 1 91.5 80 ASN A O 1
ATOM 664 N N . HIS A 1 81 ? 4.281 -13.25 -19.141 1 92.06 81 HIS A N 1
ATOM 665 C CA . HIS A 1 81 ? 4.312 -13.453 -17.703 1 92.06 81 HIS A CA 1
ATOM 666 C C . HIS A 1 81 ? 2.949 -13.898 -17.188 1 92.06 81 HIS A C 1
ATOM 668 O O . HIS A 1 81 ? 2.863 -14.586 -16.156 1 92.06 81 HIS A O 1
ATOM 674 N N . ASP A 1 82 ? 1.894 -13.555 -17.875 1 92.56 82 ASP A N 1
ATOM 675 C CA . ASP A 1 82 ? 0.575 -14.008 -17.453 1 92.56 82 ASP A CA 1
ATOM 676 C C . ASP A 1 82 ? 0.448 -15.523 -17.578 1 92.56 82 ASP A C 1
ATOM 678 O O . ASP A 1 82 ? -0.06 -16.188 -16.688 1 92.56 82 ASP A O 1
ATOM 682 N N . GLU A 1 83 ? 0.938 -16.031 -18.703 1 93.44 83 GLU A N 1
ATOM 683 C CA . GLU A 1 83 ? 0.881 -17.469 -18.938 1 93.44 83 GLU A CA 1
ATOM 684 C C . GLU A 1 83 ? 1.794 -18.219 -17.969 1 93.44 83 GLU A C 1
ATOM 686 O O . GLU A 1 83 ? 1.381 -19.203 -17.359 1 93.44 83 GLU A O 1
ATOM 691 N N . ALA A 1 84 ? 3.021 -17.797 -17.891 1 95.38 84 ALA A N 1
ATOM 692 C CA . ALA A 1 84 ? 3.963 -18.406 -16.953 1 95.38 84 ALA A CA 1
ATOM 693 C C . ALA A 1 84 ? 3.461 -18.281 -15.523 1 95.38 84 ALA A C 1
ATOM 695 O O . ALA A 1 84 ? 3.631 -19.203 -14.719 1 95.38 84 ALA A O 1
ATOM 696 N N . GLY A 1 85 ? 2.852 -17.156 -15.211 1 97.62 85 GLY A N 1
ATOM 697 C CA . GLY A 1 85 ? 2.336 -16.906 -13.875 1 97.62 85 GLY A CA 1
ATOM 698 C C . GLY A 1 85 ? 1.252 -17.875 -13.461 1 97.62 85 GLY A C 1
ATOM 699 O O . GLY A 1 85 ? 1.198 -18.297 -12.297 1 97.62 85 GLY A O 1
ATOM 700 N N . VAL A 1 86 ? 0.439 -18.234 -14.422 1 98.06 86 VAL A N 1
ATOM 701 C CA . VAL A 1 86 ? -0.647 -19.156 -14.125 1 98.06 86 VAL A CA 1
ATOM 702 C C . VAL A 1 86 ? -0.072 -20.516 -13.727 1 98.06 86 VAL A C 1
ATOM 704 O O . VAL A 1 86 ? -0.482 -21.094 -12.719 1 98.06 86 VAL A O 1
ATOM 707 N N . MET A 1 87 ? 0.858 -20.984 -14.438 1 97.62 87 MET A N 1
ATOM 708 C CA . MET A 1 87 ? 1.455 -22.297 -14.172 1 97.62 87 MET A CA 1
ATOM 709 C C . MET A 1 87 ? 2.164 -22.297 -12.828 1 97.62 87 MET A C 1
ATOM 711 O O . MET A 1 87 ? 1.982 -23.234 -12.031 1 97.62 87 MET A O 1
ATOM 715 N N . ILE A 1 88 ? 2.932 -21.328 -12.547 1 98.31 88 ILE A N 1
ATOM 716 C CA . ILE A 1 88 ? 3.68 -21.234 -11.297 1 98.31 88 ILE A CA 1
ATOM 717 C C . ILE A 1 88 ? 2.713 -21.062 -10.125 1 98.31 88 ILE A C 1
ATOM 719 O O . ILE A 1 88 ? 2.869 -21.719 -9.086 1 98.31 88 ILE A O 1
ATOM 723 N N . SER A 1 89 ? 1.688 -20.219 -10.328 1 98.81 89 SER A N 1
ATOM 724 C CA . SER A 1 89 ? 0.708 -19.969 -9.281 1 98.81 89 SER A CA 1
ATOM 725 C C . SER A 1 89 ? -0.052 -21.25 -8.922 1 98.81 89 SER A C 1
ATOM 727 O O . SER A 1 89 ? -0.34 -21.484 -7.746 1 98.81 89 SER A O 1
ATOM 729 N N . GLU A 1 90 ? -0.367 -22 -9.938 1 98.75 90 GLU A N 1
ATOM 730 C CA . GLU A 1 90 ? -1.08 -23.25 -9.672 1 98.75 90 GLU A CA 1
ATOM 731 C C . GLU A 1 90 ? -0.269 -24.172 -8.766 1 98.75 90 GLU A C 1
ATOM 733 O O . GLU A 1 90 ? -0.806 -24.75 -7.82 1 98.75 90 GLU A O 1
ATOM 738 N N . LYS A 1 91 ? 0.974 -24.312 -9.039 1 98.62 91 LYS A N 1
ATOM 739 C CA . LYS A 1 91 ? 1.857 -25.141 -8.227 1 98.62 91 LYS A CA 1
ATOM 740 C C . LYS A 1 91 ? 1.926 -24.625 -6.793 1 98.62 91 LYS A C 1
ATOM 742 O O . LYS A 1 91 ? 1.845 -25.406 -5.844 1 98.62 91 LYS A O 1
ATOM 747 N N . ILE A 1 92 ? 2.033 -23.328 -6.621 1 98.88 92 ILE A N 1
ATOM 748 C CA . ILE A 1 92 ? 2.129 -22.719 -5.301 1 98.88 92 ILE A CA 1
ATOM 749 C C . ILE A 1 92 ? 0.825 -22.938 -4.535 1 98.88 92 ILE A C 1
ATOM 751 O O . ILE A 1 92 ? 0.84 -23.375 -3.389 1 98.88 92 ILE A O 1
ATOM 755 N N . LEU A 1 93 ? -0.287 -22.672 -5.219 1 98.88 93 LEU A N 1
ATOM 756 C CA . LEU A 1 93 ? -1.584 -22.656 -4.551 1 98.88 93 LEU A CA 1
ATOM 757 C C . LEU A 1 93 ? -2.002 -24.062 -4.145 1 98.88 93 LEU A C 1
ATOM 759 O O . LEU A 1 93 ? -2.697 -24.25 -3.145 1 98.88 93 LEU A O 1
ATOM 763 N N . LYS A 1 94 ? -1.535 -25.031 -4.855 1 98.31 94 LYS A N 1
ATOM 764 C CA . LYS A 1 94 ? -1.832 -26.422 -4.516 1 98.31 94 LYS A CA 1
ATOM 765 C C . LYS A 1 94 ? -1.197 -26.812 -3.184 1 98.31 94 LYS A C 1
ATOM 767 O O . LYS A 1 94 ? -1.622 -27.781 -2.545 1 98.31 94 LYS A O 1
ATOM 772 N N . GLU A 1 95 ? -0.244 -26.078 -2.758 1 98.56 95 GLU A N 1
ATOM 773 C CA . GLU A 1 95 ? 0.443 -26.328 -1.495 1 98.56 95 GLU A CA 1
ATOM 774 C C . GLU A 1 95 ? -0.103 -25.438 -0.382 1 98.56 95 GLU A C 1
ATOM 776 O O . GLU A 1 95 ? 0.522 -25.297 0.672 1 98.56 95 GLU A O 1
ATOM 781 N N . THR A 1 96 ? -1.183 -24.797 -0.632 1 98.75 96 THR A N 1
ATOM 782 C CA . THR A 1 96 ? -1.803 -23.906 0.35 1 98.75 96 THR A CA 1
ATOM 783 C C . THR A 1 96 ? -3.203 -24.406 0.711 1 98.75 96 THR A C 1
ATOM 785 O O . THR A 1 96 ? -3.678 -25.391 0.161 1 98.75 96 THR A O 1
ATOM 788 N N . SER A 1 97 ? -3.854 -23.656 1.621 1 98.75 97 SER A N 1
ATOM 789 C CA . SER A 1 97 ? -5.156 -24.062 2.139 1 98.75 97 SER A CA 1
ATOM 790 C C . SER A 1 97 ? -6.289 -23.469 1.322 1 98.75 97 SER A C 1
ATOM 792 O O . SER A 1 97 ? -7.453 -23.531 1.724 1 98.75 97 SER A O 1
ATOM 794 N N . TYR A 1 98 ? -6.02 -22.875 0.205 1 98.75 98 TYR A N 1
ATOM 795 C CA . TYR A 1 98 ? -7.066 -22.312 -0.647 1 98.75 98 TYR A CA 1
ATOM 796 C C . TYR A 1 98 ? -7.934 -23.422 -1.232 1 98.75 98 TYR A C 1
ATOM 798 O O . TYR A 1 98 ? -7.426 -24.484 -1.624 1 98.75 98 TYR A O 1
ATOM 806 N N . SER A 1 99 ? -9.219 -23.188 -1.288 1 98.62 99 SER A N 1
ATOM 807 C CA . SER A 1 99 ? -10.133 -24.125 -1.913 1 98.62 99 SER A CA 1
ATOM 808 C C . SER A 1 99 ? -9.969 -24.141 -3.43 1 98.62 99 SER A C 1
ATOM 810 O O . SER A 1 99 ? -9.367 -23.219 -4 1 98.62 99 SER A O 1
ATOM 812 N N . THR A 1 100 ? -10.516 -25.125 -4.055 1 98.44 100 THR A N 1
ATOM 813 C CA . THR A 1 100 ? -10.461 -25.234 -5.508 1 98.44 100 THR A CA 1
ATOM 814 C C . THR A 1 100 ? -11.117 -24.031 -6.168 1 98.44 100 THR A C 1
ATOM 816 O O . THR A 1 100 ? -10.609 -23.5 -7.152 1 98.44 100 THR A O 1
ATOM 819 N N . ASP A 1 101 ? -12.211 -23.625 -5.613 1 98.38 101 ASP A N 1
ATOM 820 C CA . ASP A 1 101 ? -12.914 -22.469 -6.16 1 98.38 101 ASP A CA 1
ATOM 821 C C . ASP A 1 101 ? -12.07 -21.203 -6.031 1 98.38 101 ASP A C 1
ATOM 823 O O . ASP A 1 101 ? -12.016 -20.391 -6.957 1 98.38 101 ASP A O 1
ATOM 827 N N . GLU A 1 102 ? -11.453 -21.016 -4.93 1 98.62 102 GLU A N 1
ATOM 828 C CA . GLU A 1 102 ? -10.578 -19.875 -4.727 1 98.62 102 GLU A CA 1
ATOM 829 C C . GLU A 1 102 ? -9.391 -19.906 -5.684 1 98.62 102 GLU A C 1
ATOM 831 O O . GLU A 1 102 ? -9.016 -18.875 -6.258 1 98.62 102 GLU A O 1
ATOM 836 N N . ILE A 1 103 ? -8.844 -21.094 -5.82 1 98.81 103 ILE A N 1
ATOM 837 C CA . ILE A 1 103 ? -7.695 -21.266 -6.707 1 98.81 103 ILE A CA 1
ATOM 838 C C . ILE A 1 103 ? -8.086 -20.875 -8.133 1 98.81 103 ILE A C 1
ATOM 840 O O . ILE A 1 103 ? -7.359 -20.125 -8.797 1 98.81 103 ILE A O 1
ATOM 844 N N . ASN A 1 104 ? -9.18 -21.344 -8.57 1 98.56 104 ASN A N 1
ATOM 845 C CA . ASN A 1 104 ? -9.641 -21.031 -9.922 1 98.56 104 ASN A CA 1
ATOM 846 C C . ASN A 1 104 ? -9.828 -19.516 -10.102 1 98.56 104 ASN A C 1
ATOM 848 O O . ASN A 1 104 ? -9.484 -18.969 -11.148 1 98.56 104 ASN A O 1
ATOM 852 N N . LEU A 1 105 ? -10.398 -18.891 -9.141 1 98.44 105 LEU A N 1
ATOM 853 C CA . LEU A 1 105 ? -10.609 -17.453 -9.188 1 98.44 105 LEU A CA 1
ATOM 854 C C . LEU A 1 105 ? -9.281 -16.703 -9.258 1 98.44 105 LEU A C 1
ATOM 856 O O . LEU A 1 105 ? -9.133 -15.766 -10.047 1 98.44 105 LEU A O 1
ATOM 860 N N . ILE A 1 106 ? -8.32 -17.094 -8.43 1 98.81 106 ILE A N 1
ATOM 861 C CA . ILE A 1 106 ? -7.008 -16.453 -8.391 1 98.81 106 ILE A CA 1
ATOM 862 C C . ILE A 1 106 ? -6.305 -16.656 -9.727 1 98.81 106 ILE A C 1
ATOM 864 O O . ILE A 1 106 ? -5.773 -15.695 -10.305 1 98.81 106 ILE A O 1
ATOM 868 N N . LEU A 1 107 ? -6.363 -17.891 -10.234 1 98.75 107 LEU A N 1
ATOM 869 C CA . LEU A 1 107 ? -5.68 -18.203 -11.492 1 98.75 107 LEU A CA 1
ATOM 870 C C . LEU A 1 107 ? -6.293 -17.422 -12.648 1 98.75 107 LEU A C 1
ATOM 872 O O . LEU A 1 107 ? -5.578 -16.953 -13.539 1 98.75 107 LEU A O 1
ATOM 876 N N . ASN A 1 108 ? -7.559 -17.312 -12.664 1 98.44 108 ASN A N 1
ATOM 877 C CA . ASN A 1 108 ? -8.219 -16.516 -13.68 1 98.44 108 ASN A CA 1
ATOM 878 C C . ASN A 1 108 ? -7.773 -15.055 -13.633 1 98.44 108 ASN A C 1
ATOM 880 O O . ASN A 1 108 ? -7.539 -14.43 -14.672 1 98.44 108 ASN A O 1
ATOM 884 N N . ALA A 1 109 ? -7.703 -14.484 -12.477 1 98.56 109 ALA A N 1
ATOM 885 C CA . ALA A 1 109 ? -7.258 -13.102 -12.312 1 98.56 109 ALA A CA 1
ATOM 886 C C . ALA A 1 109 ? -5.805 -12.938 -12.75 1 98.56 109 ALA A C 1
ATOM 888 O O . ALA A 1 109 ? -5.453 -11.945 -13.398 1 98.56 109 ALA A O 1
ATOM 889 N N . VAL A 1 110 ? -4.949 -13.906 -12.359 1 98.5 110 VAL A N 1
ATOM 890 C CA . VAL A 1 110 ? -3.545 -13.867 -12.758 1 98.5 110 VAL A CA 1
ATOM 891 C C . VAL A 1 110 ? -3.443 -13.891 -14.281 1 98.5 110 VAL A C 1
ATOM 893 O O . VAL A 1 110 ? -2.689 -13.117 -14.875 1 98.5 110 VAL A O 1
ATOM 896 N N . ALA A 1 111 ? -4.238 -14.688 -14.922 1 97.56 111 ALA A N 1
ATOM 897 C CA . ALA A 1 111 ? -4.219 -14.852 -16.375 1 97.56 111 ALA A CA 1
ATOM 898 C C . ALA A 1 111 ? -4.668 -13.578 -17.078 1 97.56 111 ALA A C 1
ATOM 900 O O . ALA A 1 111 ? -4.215 -13.281 -18.188 1 97.56 111 ALA A O 1
ATOM 901 N N . ASN A 1 112 ? -5.484 -12.789 -16.391 1 97 112 ASN A N 1
ATOM 902 C CA . ASN A 1 112 ? -6.156 -11.703 -17.109 1 97 112 ASN A CA 1
ATOM 903 C C . ASN A 1 112 ? -5.859 -10.344 -16.469 1 97 112 ASN A C 1
ATOM 905 O O . ASN A 1 112 ? -6.551 -9.367 -16.75 1 97 112 ASN A O 1
ATOM 909 N N . HIS A 1 113 ? -4.867 -10.219 -15.633 1 96.38 113 HIS A N 1
ATOM 910 C CA . HIS A 1 113 ? -4.684 -9 -14.859 1 96.38 113 HIS A CA 1
ATOM 911 C C . HIS A 1 113 ? -4.258 -7.84 -15.758 1 96.38 113 HIS A C 1
ATOM 913 O O . HIS A 1 113 ? -4.367 -6.676 -15.367 1 96.38 113 HIS A O 1
ATOM 919 N N . GLY A 1 114 ? -3.836 -8.141 -16.953 1 94.31 114 GLY A N 1
ATOM 920 C CA . GLY A 1 114 ? -3.432 -7.094 -17.875 1 94.31 114 GLY A CA 1
ATOM 921 C C . GLY A 1 114 ? -4.512 -6.738 -18.875 1 94.31 114 GLY A C 1
ATOM 922 O O . GLY A 1 114 ? -4.309 -5.875 -19.734 1 94.31 114 GLY A O 1
ATOM 923 N N . ASN A 1 115 ? -5.602 -7.328 -18.688 1 93.19 115 ASN A N 1
ATOM 924 C CA . ASN A 1 115 ? -6.676 -7.133 -19.656 1 93.19 115 ASN A CA 1
ATOM 925 C C . ASN A 1 115 ? -7.5 -5.891 -19.328 1 93.19 115 ASN A C 1
ATOM 927 O O . ASN A 1 115 ? -8.461 -5.961 -18.562 1 93.19 115 ASN A O 1
ATOM 931 N N . LYS A 1 116 ? -7.293 -4.809 -20.047 1 90.5 116 LYS A N 1
ATOM 932 C CA . LYS A 1 116 ? -7.949 -3.529 -19.797 1 90.5 116 LYS A CA 1
ATOM 933 C C . LYS A 1 116 ? -9.422 -3.576 -20.203 1 90.5 116 LYS A C 1
ATOM 935 O O . LYS A 1 116 ? -10.234 -2.783 -19.719 1 90.5 116 LYS A O 1
ATOM 940 N N . ASP A 1 117 ? -9.734 -4.469 -21.062 1 90.31 117 ASP A N 1
ATOM 941 C CA . ASP A 1 117 ? -11.062 -4.484 -21.641 1 90.31 117 ASP A CA 1
ATOM 942 C C . ASP A 1 117 ? -11.906 -5.617 -21.062 1 90.31 117 ASP A C 1
ATOM 944 O O . ASP A 1 117 ? -12.93 -6 -21.641 1 90.31 117 ASP A O 1
ATOM 948 N N . ALA A 1 118 ? -11.367 -6.16 -19.969 1 91 118 ALA A N 1
ATOM 949 C CA . ALA A 1 118 ? -12.141 -7.246 -19.359 1 91 118 ALA A CA 1
ATOM 950 C C . ALA A 1 118 ? -13.555 -6.789 -19.016 1 91 118 ALA A C 1
ATOM 952 O O . ALA A 1 118 ? -13.75 -5.699 -18.469 1 91 118 ALA A O 1
ATOM 953 N N . GLU A 1 119 ? -14.539 -7.5 -19.344 1 90.81 119 GLU A N 1
ATOM 954 C CA . GLU A 1 119 ? -15.93 -7.18 -19.047 1 90.81 119 GLU A CA 1
ATOM 955 C C . GLU A 1 119 ? -16.266 -7.473 -17.578 1 90.81 119 GLU A C 1
ATOM 957 O O . GLU A 1 119 ? -17.109 -6.801 -16.984 1 90.81 119 GLU A O 1
ATOM 962 N N . ASP A 1 120 ? -15.562 -8.43 -17.078 1 94.88 120 ASP A N 1
ATOM 963 C CA . ASP A 1 120 ? -15.758 -8.805 -15.672 1 94.88 120 ASP A CA 1
ATOM 964 C C . ASP A 1 120 ? -15.32 -7.676 -14.742 1 94.88 120 ASP A C 1
ATOM 966 O O . ASP A 1 120 ? -14.188 -7.195 -14.828 1 94.88 120 ASP A O 1
ATOM 970 N N . LYS A 1 121 ? -16.234 -7.258 -13.891 1 96.56 121 LYS A N 1
ATOM 971 C CA . LYS A 1 121 ? -15.992 -6.129 -13 1 96.56 121 LYS A CA 1
ATOM 972 C C . LYS A 1 121 ? -14.797 -6.391 -12.094 1 96.56 121 LYS A C 1
ATOM 974 O O . LYS A 1 121 ? -14 -5.484 -11.828 1 96.56 121 LYS A O 1
ATOM 979 N N . PHE A 1 122 ? -14.711 -7.598 -11.57 1 98.06 122 PHE A N 1
ATOM 980 C CA . PHE A 1 122 ? -13.617 -7.938 -10.672 1 98.06 122 PHE A CA 1
ATOM 981 C C . PHE A 1 122 ? -12.273 -7.875 -11.391 1 98.06 122 PHE A C 1
ATOM 983 O O . PHE A 1 122 ? -11.305 -7.32 -10.875 1 98.06 122 PHE A O 1
ATOM 990 N N . LEU A 1 123 ? -12.188 -8.383 -12.555 1 98.19 123 LEU A N 1
ATOM 991 C CA . LEU A 1 123 ? -10.961 -8.32 -13.359 1 98.19 123 LEU A CA 1
ATOM 992 C C . LEU A 1 123 ? -10.594 -6.875 -13.68 1 98.19 123 LEU A C 1
ATOM 994 O O . LEU A 1 123 ? -9.414 -6.531 -13.727 1 98.19 123 LEU A O 1
ATOM 998 N N . ASN A 1 124 ? -11.578 -6.086 -13.891 1 97.81 124 ASN A N 1
ATOM 999 C CA . ASN A 1 124 ? -11.328 -4.664 -14.102 1 97.81 124 ASN A CA 1
ATOM 1000 C C . ASN A 1 124 ? -10.727 -4.008 -12.867 1 97.81 124 ASN A C 1
ATOM 1002 O O . ASN A 1 124 ? -9.836 -3.164 -12.977 1 97.81 124 ASN A O 1
ATOM 1006 N N . ILE A 1 125 ? -11.219 -4.371 -11.688 1 98.31 125 ILE A N 1
ATOM 1007 C CA . ILE A 1 125 ? -10.672 -3.869 -10.43 1 98.31 125 ILE A CA 1
ATOM 1008 C C . ILE A 1 125 ? -9.211 -4.273 -10.305 1 98.31 125 ILE A C 1
ATOM 1010 O O . ILE A 1 1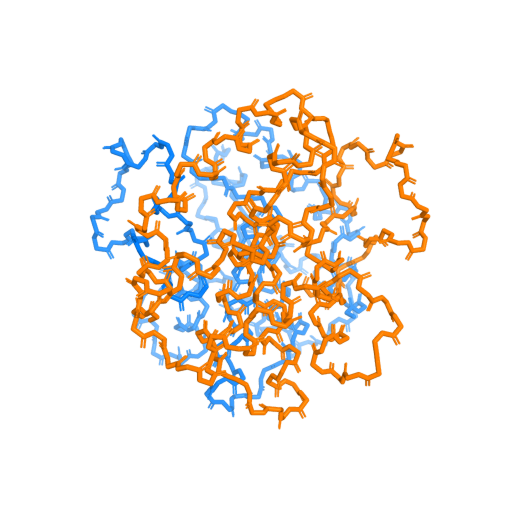25 ? -8.359 -3.459 -9.93 1 98.31 125 ILE A O 1
ATOM 1014 N N . ILE A 1 126 ? -8.93 -5.527 -10.648 1 98.56 126 ILE A N 1
ATOM 1015 C CA . ILE A 1 126 ? -7.562 -6.035 -10.57 1 98.56 126 ILE A CA 1
ATOM 1016 C C . ILE A 1 126 ? -6.66 -5.25 -11.516 1 98.56 126 ILE A C 1
ATOM 1018 O O . ILE A 1 126 ? -5.582 -4.793 -11.133 1 98.56 126 ILE A O 1
ATOM 1022 N N . TYR A 1 127 ? -7.113 -5.012 -12.703 1 98 127 TYR A N 1
ATOM 1023 C CA . TYR A 1 127 ? -6.355 -4.246 -13.688 1 98 127 TYR A CA 1
ATOM 1024 C C . TYR A 1 127 ? -6.098 -2.828 -13.188 1 98 127 TYR A C 1
ATOM 1026 O O . TYR A 1 127 ? -4.957 -2.359 -13.203 1 98 127 TYR A O 1
ATOM 1034 N N . LYS A 1 128 ? -7.133 -2.152 -12.781 1 97.25 128 LYS A N 1
ATOM 1035 C CA . LYS A 1 128 ? -7.027 -0.778 -12.305 1 97.25 128 LYS A CA 1
ATOM 1036 C C . LYS A 1 128 ? -6.09 -0.684 -11.102 1 97.25 128 LYS A C 1
ATOM 1038 O O . LYS A 1 128 ? -5.293 0.253 -11 1 97.25 128 LYS A O 1
ATOM 1043 N N . SER A 1 129 ? -6.199 -1.648 -10.219 1 98.44 129 SER A N 1
ATOM 1044 C CA . SER A 1 129 ? -5.395 -1.629 -9 1 98.44 129 SER A CA 1
ATOM 1045 C C . SER A 1 129 ? -3.914 -1.806 -9.312 1 98.44 129 SER A C 1
ATOM 1047 O O . SER A 1 129 ? -3.059 -1.231 -8.633 1 98.44 129 SER A O 1
ATOM 1049 N N . ASP A 1 130 ? -3.648 -2.648 -10.281 1 98.06 130 ASP A N 1
ATOM 1050 C CA . ASP A 1 130 ? -2.268 -2.832 -10.719 1 98.06 130 ASP A CA 1
ATOM 1051 C C . ASP A 1 130 ? -1.662 -1.516 -11.203 1 98.06 130 ASP A C 1
ATOM 1053 O O . ASP A 1 130 ? -0.518 -1.195 -10.875 1 98.06 130 ASP A O 1
ATOM 1057 N N . LYS A 1 131 ? -2.412 -0.706 -11.883 1 96.69 131 LYS A N 1
ATOM 1058 C CA . LYS A 1 131 ? -1.954 0.583 -12.398 1 96.69 131 LYS A CA 1
ATOM 1059 C C . LYS A 1 131 ? -1.908 1.629 -11.289 1 96.69 131 LYS A C 1
ATOM 1061 O O . LYS A 1 131 ? -0.938 2.383 -11.172 1 96.69 131 LYS A O 1
ATOM 1066 N N . LEU A 1 132 ? -2.871 1.601 -10.445 1 97.69 132 LEU A N 1
ATOM 1067 C CA . LEU A 1 132 ? -3.016 2.605 -9.398 1 97.69 132 LEU A CA 1
ATOM 1068 C C . LEU A 1 132 ? -1.959 2.416 -8.312 1 97.69 132 LEU A C 1
ATOM 1070 O O . LEU A 1 132 ? -1.7 3.328 -7.523 1 97.69 132 LEU A O 1
ATOM 1074 N N . SER A 1 133 ? -1.374 1.234 -8.273 1 98.06 133 SER A N 1
ATOM 1075 C CA . SER A 1 133 ? -0.379 0.942 -7.242 1 98.06 133 SER A CA 1
ATOM 1076 C C . SER A 1 133 ? 0.981 1.526 -7.609 1 98.06 133 SER A C 1
ATOM 1078 O O . SER A 1 133 ? 1.91 1.505 -6.801 1 98.06 133 SER A O 1
ATOM 1080 N N . ARG A 1 134 ? 1.067 2.029 -8.828 1 97.5 134 ARG A N 1
ATOM 1081 C CA . ARG A 1 134 ? 2.301 2.672 -9.273 1 97.5 134 ARG A CA 1
ATOM 1082 C C . ARG A 1 134 ? 2.264 4.172 -9.008 1 97.5 134 ARG A C 1
ATOM 1084 O O . ARG A 1 134 ? 1.519 4.906 -9.656 1 97.5 134 ARG A O 1
ATOM 1091 N N . ASN A 1 135 ? 3.129 4.59 -8.086 1 97.06 135 ASN A N 1
ATOM 1092 C CA . ASN A 1 135 ? 3.137 5.996 -7.699 1 97.06 135 ASN A CA 1
ATOM 1093 C C . ASN A 1 135 ? 3.957 6.84 -8.672 1 97.06 135 ASN A C 1
ATOM 1095 O O . ASN A 1 135 ? 4.949 7.457 -8.273 1 97.06 135 ASN A O 1
ATOM 1099 N N . CYS A 1 136 ? 3.508 7.07 -9.852 1 98 136 CYS A N 1
ATOM 1100 C CA . CYS A 1 136 ? 4.234 7.766 -10.906 1 98 136 CYS A CA 1
ATOM 1101 C C . CYS A 1 136 ? 4.484 9.219 -10.523 1 98 136 CYS A C 1
ATOM 1103 O O . CYS A 1 136 ? 5.484 9.812 -10.938 1 98 136 CYS A O 1
ATOM 1105 N N . PHE A 1 137 ? 3.691 9.789 -9.688 1 97 137 PHE A N 1
ATOM 1106 C CA . PHE A 1 137 ? 3.805 11.18 -9.266 1 97 137 PHE A CA 1
ATOM 1107 C C . PHE A 1 137 ? 5.043 11.383 -8.398 1 97 137 PHE A C 1
ATOM 1109 O O . PHE A 1 137 ? 5.477 12.516 -8.18 1 97 137 PHE A O 1
ATOM 1116 N N . ASP A 1 138 ? 5.531 10.328 -7.895 1 96.06 138 ASP A N 1
ATOM 1117 C CA . ASP A 1 138 ? 6.711 10.398 -7.039 1 96.06 138 ASP A CA 1
ATOM 1118 C C . ASP A 1 138 ? 7.871 9.609 -7.648 1 96.06 138 ASP A C 1
ATOM 1120 O O . ASP A 1 138 ? 8.852 9.312 -6.965 1 96.06 138 ASP A O 1
ATOM 1124 N N . CYS A 1 139 ? 7.852 9.297 -8.883 1 96.62 139 CYS A N 1
ATOM 1125 C CA . CYS A 1 139 ? 8.828 8.453 -9.555 1 96.62 139 CYS A CA 1
ATOM 1126 C C . CYS A 1 139 ? 9.969 9.281 -10.125 1 96.62 139 CYS A C 1
ATOM 1128 O O . CYS A 1 139 ? 9.734 10.219 -10.898 1 96.62 139 CYS A O 1
ATOM 1130 N N . LYS A 1 140 ? 11.188 8.93 -9.828 1 94.5 140 LYS A N 1
ATOM 1131 C CA . LYS A 1 140 ? 12.359 9.656 -10.297 1 94.5 140 LYS A CA 1
ATOM 1132 C C . LYS A 1 140 ? 12.609 9.398 -11.781 1 94.5 140 LYS A C 1
ATOM 1134 O O . LYS A 1 140 ? 13.242 10.211 -12.461 1 94.5 140 LYS A O 1
ATOM 1139 N N . ALA A 1 141 ? 12.062 8.312 -12.297 1 97 141 ALA A N 1
ATOM 1140 C CA . ALA A 1 141 ? 12.297 7.926 -13.688 1 97 141 ALA A CA 1
ATOM 1141 C C . ALA A 1 141 ? 11.086 8.258 -14.555 1 97 141 ALA A C 1
ATOM 1143 O O . ALA A 1 141 ? 10.977 7.781 -15.688 1 97 141 ALA A O 1
ATOM 1144 N N . GLU A 1 142 ? 10.203 9.008 -13.977 1 97.31 142 GLU A N 1
ATOM 1145 C CA . GLU A 1 142 ? 8.93 9.266 -14.633 1 97.31 142 GLU A CA 1
ATOM 1146 C C . GLU A 1 142 ? 9.141 9.82 -16.047 1 97.31 142 GLU A C 1
ATOM 1148 O O . GLU A 1 142 ? 8.469 9.391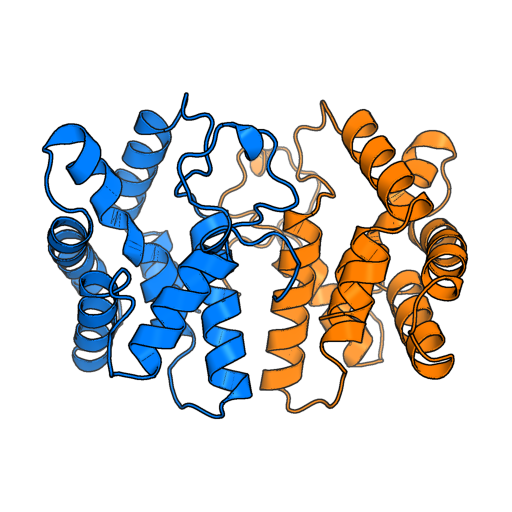 -16.984 1 97.31 142 GLU A O 1
ATOM 1153 N N . LYS A 1 143 ? 10.047 10.734 -16.312 1 96.12 143 LYS A N 1
ATOM 1154 C CA . LYS A 1 143 ? 10.242 11.422 -17.594 1 96.12 143 LYS A CA 1
ATOM 1155 C C . LYS A 1 143 ? 10.797 10.477 -18.641 1 96.12 143 LYS A C 1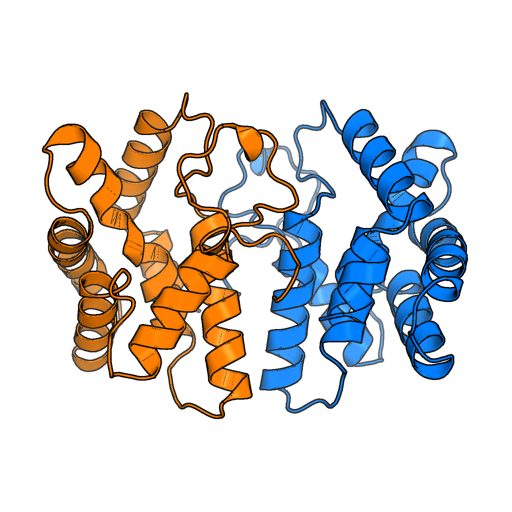
ATOM 1157 O O . LYS A 1 143 ? 10.57 10.672 -19.844 1 96.12 143 LYS A O 1
ATOM 1162 N N . GLU A 1 144 ? 11.461 9.438 -18.234 1 96.81 144 GLU A N 1
ATOM 1163 C CA . GLU A 1 144 ? 12.086 8.492 -19.156 1 96.81 144 GLU A CA 1
ATOM 1164 C C . GLU A 1 144 ? 11.195 7.266 -19.375 1 96.81 144 GLU A C 1
ATOM 1166 O O . GLU A 1 144 ? 11.484 6.426 -20.219 1 96.81 144 GLU A O 1
ATOM 1171 N N . CYS A 1 145 ? 10.172 7.172 -18.578 1 96.81 145 CYS A N 1
ATOM 1172 C CA . CYS A 1 145 ? 9.305 5.996 -18.594 1 96.81 145 CYS A CA 1
ATOM 1173 C C . CYS A 1 145 ? 8.602 5.848 -19.938 1 96.81 145 CYS A C 1
ATOM 1175 O O . CYS A 1 145 ? 8.156 6.836 -20.516 1 96.81 145 CYS A O 1
ATOM 1177 N N . TYR A 1 146 ? 8.383 4.688 -20.359 1 95.12 146 TYR A N 1
ATOM 1178 C CA . TYR A 1 146 ? 7.801 4.406 -21.672 1 95.12 146 TYR A CA 1
ATOM 1179 C C . TYR A 1 146 ? 6.281 4.387 -21.594 1 95.12 146 TYR A C 1
ATOM 1181 O O . TYR A 1 146 ? 5.605 4.246 -22.625 1 95.12 146 TYR A O 1
ATOM 1189 N N . TRP A 1 147 ? 5.738 4.453 -20.406 1 94.56 147 TRP A N 1
ATOM 1190 C CA . TRP A 1 147 ? 4.285 4.555 -20.312 1 94.56 147 TRP A CA 1
ATOM 1191 C C . TRP A 1 147 ? 3.797 5.895 -20.844 1 94.56 147 TRP A C 1
ATOM 1193 O O . TRP A 1 147 ? 4.43 6.93 -20.625 1 94.56 147 TRP A O 1
ATOM 1203 N N . SER A 1 148 ? 2.693 5.832 -21.5 1 95.44 148 SER A N 1
ATOM 1204 C CA . SER A 1 148 ? 2.049 7.078 -21.906 1 95.44 148 SER A CA 1
ATOM 1205 C C . SER A 1 148 ? 1.536 7.852 -20.688 1 95.44 148 SER A C 1
ATOM 1207 O O . SER A 1 148 ? 1.372 7.285 -19.609 1 95.44 148 SER A O 1
ATOM 1209 N N . ILE A 1 149 ? 1.341 9.086 -20.859 1 94.62 149 ILE A N 1
ATOM 1210 C CA . ILE A 1 149 ? 0.891 9.938 -19.766 1 94.62 149 ILE A CA 1
ATOM 1211 C C . ILE A 1 149 ? -0.451 9.438 -19.234 1 94.62 149 ILE A C 1
ATOM 1213 O O . ILE A 1 149 ? -0.724 9.523 -18.031 1 94.62 149 ILE A O 1
ATOM 1217 N N . GLU A 1 150 ? -1.267 8.812 -20.047 1 92.69 150 GLU A N 1
ATOM 1218 C CA . GLU A 1 150 ? -2.6 8.344 -19.672 1 92.69 150 GLU A CA 1
ATOM 1219 C C . GLU A 1 150 ? -2.521 7.109 -18.781 1 92.69 150 GLU A C 1
ATOM 1221 O O . GLU A 1 150 ? -3.432 6.848 -17.984 1 92.69 150 GLU A O 1
ATOM 1226 N N . LYS A 1 151 ? -1.44 6.398 -18.891 1 93.25 151 LYS A N 1
ATOM 1227 C CA . LYS A 1 151 ? -1.269 5.172 -18.109 1 93.25 151 LYS A CA 1
ATOM 1228 C C . LYS A 1 151 ? -0.64 5.461 -16.75 1 93.25 151 LYS A C 1
ATOM 1230 O O . LYS A 1 151 ? -0.7 4.629 -15.852 1 93.25 151 LYS A O 1
ATOM 1235 N N . LYS A 1 152 ? -0.06 6.637 -16.656 1 96.69 152 LYS A N 1
ATOM 1236 C CA . LYS A 1 152 ? 0.681 6.984 -15.445 1 96.69 152 LYS A CA 1
ATOM 1237 C C . LYS A 1 152 ? -0.256 7.496 -14.352 1 96.69 152 LYS A C 1
ATOM 1239 O O . LYS A 1 152 ? -1.194 8.242 -14.633 1 96.69 152 LYS A O 1
ATOM 1244 N N . ASN A 1 153 ? 0.006 7.043 -13.234 1 96.94 153 ASN A N 1
ATOM 1245 C CA . ASN A 1 153 ? -0.706 7.531 -12.055 1 96.94 153 ASN A CA 1
ATOM 1246 C C . ASN A 1 153 ? -0.059 8.789 -11.492 1 96.94 153 ASN A C 1
ATOM 1248 O O . ASN A 1 153 ? 0.723 8.727 -10.539 1 96.94 153 ASN A O 1
ATOM 1252 N N . MET A 1 154 ? -0.487 10.016 -11.906 1 97.06 154 MET A N 1
ATOM 1253 C CA . MET A 1 154 ? 0.22 11.266 -11.633 1 97.06 154 MET A CA 1
ATOM 1254 C C . MET A 1 154 ? -0.39 11.984 -10.438 1 97.06 154 MET A C 1
ATOM 1256 O O . MET A 1 154 ? 0.111 13.031 -10.016 1 97.06 154 MET A O 1
ATOM 1260 N N . GLU A 1 155 ? -1.46 11.414 -9.93 1 97.56 155 GLU A N 1
ATOM 1261 C CA . GLU A 1 155 ? -2.102 11.914 -8.719 1 97.56 155 GLU A CA 1
ATOM 1262 C C . GLU A 1 155 ? -2.447 10.773 -7.77 1 97.56 155 GLU A C 1
ATOM 1264 O O . GLU A 1 155 ? -2.572 9.625 -8.188 1 97.56 155 GLU A O 1
ATOM 1269 N N . ILE A 1 156 ? -2.596 11.117 -6.539 1 98.12 156 ILE A N 1
ATOM 1270 C CA . ILE A 1 156 ? -3.045 10.117 -5.578 1 98.12 156 ILE A CA 1
ATOM 1271 C C . ILE A 1 156 ? -4.543 9.875 -5.742 1 98.12 156 ILE A C 1
ATOM 1273 O O . ILE A 1 156 ? -5.344 10.805 -5.633 1 98.12 156 ILE A O 1
ATOM 1277 N N . LYS A 1 157 ? -4.902 8.711 -6.074 1 97.5 157 LYS A N 1
ATOM 1278 C CA . LYS A 1 157 ? -6.305 8.297 -6.148 1 97.5 157 LYS A CA 1
ATOM 1279 C C . LYS A 1 157 ? -6.641 7.297 -5.047 1 97.5 157 LYS A C 1
ATOM 1281 O O . LYS A 1 157 ? -7.793 7.195 -4.625 1 97.5 157 LYS A O 1
ATOM 1286 N N . TYR A 1 158 ? -5.578 6.531 -4.695 1 96.62 158 TYR A N 1
ATOM 1287 C CA . TYR A 1 158 ? -5.625 5.551 -3.615 1 96.62 158 TYR A CA 1
ATOM 1288 C C . TYR A 1 158 ? -4.277 5.457 -2.91 1 96.62 158 TYR A C 1
ATOM 1290 O O . TYR A 1 158 ? -3.238 5.754 -3.5 1 96.62 158 TYR A O 1
ATOM 1298 N N . MET B 1 1 ? -9.547 12.25 -5.32 1 96.56 1 MET B N 1
ATOM 1299 C CA . MET B 1 1 ? -8.922 12.664 -4.066 1 96.56 1 MET B CA 1
ATOM 1300 C C . MET B 1 1 ? -8.32 14.062 -4.199 1 96.56 1 MET B C 1
ATOM 1302 O O . MET B 1 1 ? -7.113 14.242 -3.998 1 96.56 1 MET B O 1
ATOM 1306 N N . LYS B 1 2 ? -9.109 15.047 -4.5 1 97.88 2 LYS B N 1
ATOM 1307 C CA . LYS B 1 2 ? -8.688 16.422 -4.781 1 97.88 2 LYS B CA 1
ATOM 1308 C C . LYS B 1 2 ? -7.969 17.031 -3.58 1 97.88 2 LYS B C 1
ATOM 1310 O O . LYS B 1 2 ? -6.879 17.594 -3.721 1 97.88 2 LYS B O 1
ATOM 1315 N N . LYS B 1 3 ? -8.523 16.953 -2.406 1 98.69 3 LYS B N 1
ATOM 1316 C CA . LYS B 1 3 ? -7.965 17.578 -1.217 1 98.69 3 LYS B CA 1
ATOM 1317 C C . LYS B 1 3 ? -6.617 16.969 -0.851 1 98.69 3 LYS B C 1
ATOM 1319 O O . LYS B 1 3 ? -5.695 17.672 -0.439 1 98.69 3 LYS B O 1
ATOM 1324 N N . VAL B 1 4 ? -6.508 15.641 -1.025 1 98.88 4 VAL B N 1
ATOM 1325 C CA . VAL B 1 4 ? -5.254 14.945 -0.744 1 98.88 4 VAL B CA 1
ATOM 1326 C C . VAL B 1 4 ? -4.16 15.453 -1.678 1 98.88 4 VAL B C 1
ATOM 1328 O O . VAL B 1 4 ? -3.021 15.672 -1.253 1 98.88 4 VAL B O 1
ATOM 1331 N N . ASN B 1 5 ? -4.535 15.664 -2.918 1 98.88 5 ASN B N 1
ATOM 1332 C CA . ASN B 1 5 ? -3.557 16.141 -3.893 1 98.88 5 ASN B CA 1
ATOM 1333 C C . ASN B 1 5 ? -3.182 17.594 -3.654 1 98.88 5 ASN B C 1
ATOM 1335 O O . ASN B 1 5 ? -2.094 18.031 -4.035 1 98.88 5 ASN B O 1
ATOM 1339 N N . GLU B 1 6 ? -4.055 18.359 -2.998 1 98.88 6 GLU B N 1
ATOM 1340 C CA . GLU B 1 6 ? -3.676 19.703 -2.551 1 98.88 6 GLU B CA 1
ATOM 1341 C C . GLU B 1 6 ? -2.541 19.641 -1.534 1 98.88 6 GLU B C 1
ATOM 1343 O O . GLU B 1 6 ? -1.645 20.484 -1.544 1 98.88 6 GLU B O 1
ATOM 1348 N N . ILE B 1 7 ? -2.584 18.594 -0.683 1 98.88 7 ILE B N 1
ATOM 1349 C CA . ILE B 1 7 ? -1.496 18.406 0.27 1 98.88 7 ILE B CA 1
ATOM 1350 C C . ILE B 1 7 ? -0.224 18 -0.472 1 98.88 7 ILE B C 1
ATOM 1352 O O . ILE B 1 7 ? 0.833 18.609 -0.281 1 98.88 7 ILE B O 1
ATOM 1356 N N . LEU B 1 8 ? -0.363 17.016 -1.37 1 98.62 8 LEU B N 1
ATOM 1357 C CA . LEU B 1 8 ? 0.765 16.469 -2.123 1 98.62 8 LEU B CA 1
ATOM 1358 C C . LEU B 1 8 ? 1.497 17.578 -2.869 1 98.62 8 LEU B C 1
ATOM 1360 O O . LEU B 1 8 ? 2.723 17.547 -3 1 98.62 8 LEU B O 1
ATOM 1364 N N . ASN B 1 9 ? 0.766 18.578 -3.293 1 98.38 9 ASN B N 1
ATOM 1365 C CA . ASN B 1 9 ? 1.338 19.625 -4.133 1 98.38 9 ASN B CA 1
ATOM 1366 C C . ASN B 1 9 ? 1.664 20.875 -3.324 1 98.38 9 ASN B C 1
ATOM 1368 O O . ASN B 1 9 ? 2.135 21.875 -3.875 1 98.38 9 ASN B O 1
ATOM 1372 N N . ASN B 1 10 ? 1.402 20.891 -2.033 1 98.75 10 ASN B N 1
ATOM 1373 C CA . ASN B 1 10 ? 1.671 22.031 -1.153 1 98.75 10 ASN B CA 1
ATOM 1374 C C . ASN B 1 10 ? 3.17 22.281 -0.997 1 98.75 10 ASN B C 1
ATOM 1376 O O . ASN B 1 10 ? 3.943 21.328 -0.836 1 98.75 10 ASN B O 1
ATOM 1380 N N . THR B 1 11 ? 3.594 23.484 -1.02 1 98.56 11 THR B N 1
ATOM 1381 C CA . THR B 1 11 ? 5.008 23.844 -1.01 1 98.56 11 THR B CA 1
ATOM 1382 C C . THR B 1 11 ? 5.652 23.469 0.321 1 98.56 11 THR B C 1
ATOM 1384 O O . THR B 1 11 ? 6.777 22.969 0.352 1 98.56 11 THR B O 1
ATOM 1387 N N . ILE B 1 12 ? 4.957 23.781 1.375 1 98.5 12 ILE B N 1
ATOM 1388 C CA . ILE B 1 12 ? 5.477 23.438 2.695 1 98.5 12 ILE B CA 1
ATOM 1389 C C . ILE B 1 12 ? 5.637 21.922 2.812 1 98.5 12 ILE B C 1
ATOM 1391 O O . ILE B 1 12 ? 6.668 21.438 3.287 1 98.5 12 ILE B O 1
ATOM 1395 N N . TYR B 1 13 ? 4.648 21.203 2.393 1 98.75 13 TYR B N 1
ATOM 1396 C CA . TYR B 1 13 ? 4.688 19.75 2.432 1 98.75 13 TYR B CA 1
ATOM 1397 C C . TYR B 1 13 ? 5.891 19.203 1.665 1 98.75 13 TYR B C 1
ATOM 1399 O O . TYR B 1 13 ? 6.66 18.406 2.191 1 98.75 13 TYR B O 1
ATOM 1407 N N . LYS B 1 14 ? 6.039 19.641 0.427 1 98.44 14 LYS B N 1
ATOM 1408 C CA . LYS B 1 14 ? 7.125 19.172 -0.43 1 98.44 14 LYS B CA 1
ATOM 1409 C C . LYS B 1 14 ? 8.484 19.469 0.198 1 98.44 14 LYS B C 1
ATOM 1411 O O . LYS B 1 14 ? 9.391 18.625 0.145 1 98.44 14 LYS B O 1
ATOM 1416 N N . LYS B 1 15 ? 8.578 20.625 0.792 1 98.06 15 LYS B N 1
ATOM 1417 C CA . LYS B 1 15 ? 9.828 21 1.447 1 98.06 15 LYS B CA 1
ATOM 1418 C C . LYS B 1 15 ? 10.141 20.062 2.613 1 98.06 15 LYS B C 1
ATOM 1420 O O . LYS B 1 15 ? 11.273 19.609 2.771 1 98.06 15 LYS B O 1
ATOM 1425 N N . CYS B 1 16 ? 9.148 19.812 3.406 1 97.81 16 CYS B N 1
ATOM 1426 C CA . CYS B 1 16 ? 9.32 18.969 4.578 1 97.81 16 CYS B CA 1
ATOM 1427 C C . CYS B 1 16 ? 9.695 17.547 4.168 1 97.81 16 CYS B C 1
ATOM 1429 O O . CYS B 1 16 ? 10.602 16.938 4.75 1 97.81 16 CYS B O 1
ATOM 1431 N N . ILE B 1 17 ? 9.047 17.016 3.178 1 97.88 17 ILE B N 1
ATOM 1432 C CA . ILE B 1 17 ? 9.297 15.648 2.727 1 97.88 17 ILE B CA 1
ATOM 1433 C C . ILE B 1 17 ? 10.711 15.539 2.158 1 97.88 17 ILE B C 1
ATOM 1435 O O . ILE B 1 17 ? 11.406 14.555 2.393 1 97.88 17 ILE B O 1
ATOM 1439 N N . LYS B 1 18 ? 11.094 16.547 1.446 1 97.56 18 LYS B N 1
ATOM 1440 C CA . LYS B 1 18 ? 12.461 16.562 0.923 1 97.56 18 LYS B CA 1
ATOM 1441 C C . LYS B 1 18 ? 13.484 16.547 2.055 1 97.56 18 LYS B C 1
ATOM 1443 O O . LYS B 1 18 ? 14.508 15.867 1.97 1 97.56 18 LYS B O 1
ATOM 1448 N N . GLU B 1 19 ? 13.211 17.312 3.016 1 97.5 19 GLU B N 1
ATOM 1449 C CA . GLU B 1 19 ? 14.102 17.359 4.172 1 97.5 19 GLU B CA 1
ATOM 1450 C C . GLU B 1 19 ? 14.195 16.016 4.859 1 97.5 19 GLU B C 1
ATOM 1452 O O . GLU B 1 19 ? 15.289 15.57 5.238 1 97.5 19 GLU B O 1
ATOM 1457 N N . ILE B 1 20 ? 13.094 15.375 5.047 1 97.81 20 ILE B N 1
ATOM 1458 C CA . ILE B 1 20 ? 13.07 14.047 5.656 1 97.81 20 ILE B CA 1
ATOM 1459 C C . ILE B 1 20 ? 13.883 13.078 4.805 1 97.81 20 ILE B C 1
ATOM 1461 O O . ILE B 1 20 ? 14.688 12.305 5.332 1 97.81 20 ILE B O 1
ATOM 1465 N N . GLU B 1 21 ? 13.656 13.125 3.512 1 97.19 21 GLU B N 1
ATOM 1466 C CA . GLU B 1 21 ? 14.375 12.258 2.584 1 97.19 21 GLU B CA 1
ATOM 1467 C C . GLU B 1 21 ? 15.883 12.438 2.723 1 97.19 21 GLU B C 1
ATOM 1469 O O . GLU B 1 21 ? 16.625 11.453 2.773 1 97.19 21 GLU B O 1
ATOM 1474 N N . VAL B 1 22 ? 16.328 13.656 2.814 1 97.31 22 VAL B N 1
ATOM 1475 C CA . VAL B 1 22 ? 17.75 13.969 2.924 1 97.31 22 VAL B CA 1
ATOM 1476 C C . VAL B 1 22 ? 18.297 13.445 4.258 1 97.31 22 VAL B C 1
ATOM 1478 O O . VAL B 1 22 ? 19.359 12.836 4.305 1 97.31 22 VAL B O 1
ATOM 1481 N N . MET B 1 23 ? 17.562 13.641 5.258 1 96.69 23 MET B N 1
ATOM 1482 C CA . MET B 1 23 ? 18.016 13.266 6.598 1 96.69 23 MET B CA 1
ATOM 1483 C C . MET B 1 23 ? 18.047 11.75 6.758 1 96.69 23 MET B C 1
ATOM 1485 O O . MET B 1 23 ? 18.812 11.227 7.566 1 96.69 23 MET B O 1
ATOM 1489 N N . GLU B 1 24 ? 17.219 11.094 5.945 1 97.12 24 GLU B N 1
ATOM 1490 C CA . GLU B 1 24 ? 17.141 9.641 6.086 1 97.12 24 GLU B CA 1
ATOM 1491 C C . GLU B 1 24 ? 17.891 8.938 4.965 1 97.12 24 GLU B C 1
ATOM 1493 O O . GLU B 1 24 ? 17.734 7.73 4.766 1 97.12 24 GLU B O 1
ATOM 1498 N N . GLN B 1 25 ? 18.672 9.625 4.266 1 95.56 25 GLN B N 1
ATOM 1499 C CA . GLN B 1 25 ? 19.312 9.086 3.076 1 95.56 25 GLN B CA 1
ATOM 1500 C C . GLN B 1 25 ? 20.188 7.891 3.424 1 95.56 25 GLN B C 1
ATOM 1502 O O . GLN B 1 25 ? 20.312 6.945 2.639 1 95.56 25 GLN B O 1
ATOM 1507 N N . ASP B 1 26 ? 20.812 7.785 4.613 1 95.69 26 ASP B N 1
ATOM 1508 C CA . ASP B 1 26 ? 21.719 6.715 5.004 1 95.69 26 ASP B CA 1
ATOM 1509 C C . ASP B 1 26 ? 21.078 5.809 6.055 1 95.69 26 ASP B C 1
ATOM 1511 O O . ASP B 1 26 ? 21.75 4.965 6.652 1 95.69 26 ASP B O 1
ATOM 1515 N N . ARG B 1 27 ? 19.828 6.07 6.277 1 95.06 27 ARG B N 1
ATOM 1516 C CA . ARG B 1 27 ? 19.125 5.27 7.277 1 95.06 27 ARG B CA 1
ATOM 1517 C C . ARG B 1 27 ? 18.984 3.822 6.816 1 95.06 27 ARG B C 1
ATOM 1519 O O . ARG B 1 27 ? 18.531 3.562 5.703 1 95.06 27 ARG B O 1
ATOM 1526 N N . VAL B 1 28 ? 19.312 2.803 7.648 1 95.25 28 VAL B N 1
ATOM 1527 C CA . VAL B 1 28 ? 19.281 1.393 7.273 1 95.25 28 VAL B CA 1
ATOM 1528 C C . VAL B 1 28 ? 17.922 0.789 7.617 1 95.25 28 VAL B C 1
ATOM 1530 O O . VAL B 1 28 ? 17.562 -0.273 7.105 1 95.25 28 VAL B O 1
ATOM 1533 N N . PHE B 1 29 ? 17.188 1.426 8.484 1 96.19 29 PHE B N 1
ATOM 1534 C CA . PHE B 1 29 ? 15.859 0.974 8.891 1 96.19 29 PHE B CA 1
ATOM 1535 C C . PHE B 1 29 ? 14.773 1.588 8.016 1 96.19 29 PHE B C 1
ATOM 1537 O O . PHE B 1 29 ? 15.078 2.357 7.098 1 96.19 29 PHE B O 1
ATOM 1544 N N . CYS B 1 30 ? 13.555 1.189 8.195 1 96.25 30 CYS B N 1
ATOM 1545 C CA . CYS B 1 30 ? 12.445 1.688 7.391 1 96.25 30 CYS B CA 1
ATOM 1546 C C . CYS B 1 30 ? 12.375 3.209 7.449 1 96.25 30 CYS B C 1
ATOM 1548 O O . CYS B 1 30 ? 12.609 3.809 8.5 1 96.25 30 CYS B O 1
ATOM 1550 N N . ARG B 1 31 ? 12.109 3.801 6.387 1 96.56 31 ARG B N 1
ATOM 1551 C CA . ARG B 1 31 ? 12.086 5.25 6.215 1 96.56 31 ARG B CA 1
ATOM 1552 C C . ARG B 1 31 ? 10.664 5.789 6.238 1 96.56 31 ARG B C 1
ATOM 1554 O O . ARG B 1 31 ? 9.703 5.016 6.27 1 96.56 31 ARG B O 1
ATOM 1561 N N . HIS B 1 32 ? 10.57 7.066 6.387 1 97.44 32 HIS B N 1
ATOM 1562 C CA . HIS B 1 32 ? 9.297 7.785 6.371 1 97.44 32 HIS B CA 1
ATOM 1563 C C . HIS B 1 32 ? 9.078 8.484 5.035 1 97.44 32 HIS B C 1
ATOM 1565 O O . HIS B 1 32 ? 9.281 9.695 4.926 1 97.44 32 HIS B O 1
ATOM 1571 N N . ASN B 1 33 ? 8.617 7.695 4.062 1 96.88 33 ASN B N 1
ATOM 1572 C CA . ASN B 1 33 ? 8.445 8.156 2.689 1 96.88 33 ASN B CA 1
ATOM 1573 C C . ASN B 1 33 ? 7.02 7.938 2.197 1 96.88 33 ASN B C 1
ATOM 1575 O O . ASN B 1 33 ? 6.16 7.473 2.949 1 96.88 33 ASN B O 1
ATOM 1579 N N . ILE B 1 34 ? 6.75 8.297 1.005 1 97.5 34 ILE B N 1
ATOM 1580 C CA . ILE B 1 34 ? 5.414 8.32 0.427 1 97.5 34 ILE B CA 1
ATOM 1581 C C . ILE B 1 34 ? 4.82 6.914 0.445 1 97.5 34 ILE B C 1
ATOM 1583 O O . ILE B 1 34 ? 3.615 6.742 0.656 1 97.5 34 ILE B O 1
ATOM 1587 N N . ASN B 1 35 ? 5.625 5.871 0.202 1 97.31 35 ASN B N 1
ATOM 1588 C CA . ASN B 1 35 ? 5.125 4.504 0.242 1 97.31 35 ASN B CA 1
ATOM 1589 C C . ASN B 1 35 ? 4.57 4.148 1.617 1 97.31 35 ASN B C 1
ATOM 1591 O O . ASN B 1 35 ? 3.473 3.596 1.725 1 97.31 35 ASN B O 1
ATOM 1595 N N . HIS B 1 36 ? 5.348 4.48 2.629 1 98.19 36 HIS B N 1
ATOM 1596 C CA . HIS B 1 36 ? 4.891 4.25 3.994 1 98.19 36 HIS B CA 1
ATOM 1597 C C . HIS B 1 36 ? 3.598 5.008 4.281 1 98.19 36 HIS B C 1
ATOM 1599 O O . HIS B 1 36 ? 2.666 4.453 4.867 1 98.19 36 HIS B O 1
ATOM 1605 N N . PHE B 1 37 ? 3.535 6.25 3.83 1 98.75 37 PHE B N 1
ATOM 1606 C CA . PHE B 1 37 ? 2.383 7.105 4.082 1 98.75 37 PHE B CA 1
ATOM 1607 C C . PHE B 1 37 ? 1.131 6.535 3.43 1 98.75 37 PHE B C 1
ATOM 1609 O O . PHE B 1 37 ? 0.082 6.43 4.07 1 98.75 37 PHE B O 1
ATOM 1616 N N . LEU B 1 38 ? 1.29 6.125 2.225 1 98.81 38 LEU B N 1
ATOM 1617 C CA . LEU B 1 38 ? 0.144 5.602 1.488 1 98.81 38 LEU B CA 1
ATOM 1618 C C . LEU B 1 38 ? -0.254 4.223 2.006 1 98.81 38 LEU B C 1
ATOM 1620 O O . LEU B 1 38 ? -1.442 3.902 2.074 1 98.81 38 LEU B O 1
ATOM 1624 N N . ASP B 1 39 ? 0.733 3.4 2.336 1 98.75 39 ASP B N 1
ATOM 1625 C CA . ASP B 1 39 ? 0.433 2.092 2.91 1 98.75 39 ASP B CA 1
ATOM 1626 C C . ASP B 1 39 ? -0.38 2.229 4.195 1 98.75 39 ASP B C 1
ATOM 1628 O O . ASP B 1 39 ? -1.378 1.53 4.383 1 98.75 39 ASP B O 1
ATOM 1632 N N . MET B 1 40 ? 0.066 3.104 5.027 1 98.69 40 MET B N 1
ATOM 1633 C CA . MET B 1 40 ? -0.655 3.355 6.273 1 98.69 40 MET B CA 1
ATOM 1634 C C . MET B 1 40 ? -2.08 3.82 5.992 1 98.69 40 MET B C 1
ATOM 1636 O O . MET B 1 40 ? -3.027 3.342 6.617 1 98.69 40 MET B O 1
ATOM 1640 N N . ALA B 1 41 ? -2.246 4.734 5.109 1 98.88 41 ALA B N 1
ATOM 1641 C CA . ALA B 1 41 ? -3.557 5.285 4.773 1 98.88 41 ALA B CA 1
ATOM 1642 C C . ALA B 1 41 ? -4.477 4.203 4.211 1 98.88 41 ALA B C 1
ATOM 1644 O O . ALA B 1 41 ? -5.648 4.125 4.578 1 98.88 41 ALA B O 1
ATOM 1645 N N . ARG B 1 42 ? -3.932 3.395 3.307 1 98.94 42 ARG B N 1
ATOM 1646 C CA . ARG B 1 42 ? -4.727 2.338 2.688 1 98.94 42 ARG B CA 1
ATOM 1647 C C . ARG B 1 42 ? -5.188 1.322 3.725 1 98.94 42 ARG B C 1
ATOM 1649 O O . ARG B 1 42 ? -6.352 0.917 3.729 1 98.94 42 ARG B O 1
ATOM 1656 N N . ILE B 1 43 ? -4.328 0.926 4.609 1 98.88 43 ILE B N 1
ATOM 1657 C CA . ILE B 1 43 ? -4.684 -0.03 5.652 1 98.88 43 ILE B CA 1
ATOM 1658 C C . ILE B 1 43 ? -5.734 0.583 6.574 1 98.88 43 ILE B C 1
ATOM 1660 O O . ILE B 1 43 ? -6.734 -0.062 6.902 1 98.88 43 ILE B O 1
ATOM 1664 N N . ALA B 1 44 ? -5.52 1.834 6.965 1 98.88 44 ALA B N 1
ATOM 1665 C CA . ALA B 1 44 ? -6.488 2.516 7.82 1 98.88 44 ALA B CA 1
ATOM 1666 C C . ALA B 1 44 ? -7.859 2.576 7.156 1 98.88 44 ALA B C 1
ATOM 1668 O O . ALA B 1 44 ? -8.883 2.32 7.801 1 98.88 44 ALA B O 1
ATOM 1669 N N . TYR B 1 45 ? -7.859 2.908 5.895 1 98.88 45 TYR B N 1
ATOM 1670 C CA . TYR B 1 45 ? -9.125 3.02 5.176 1 98.88 45 TYR B CA 1
ATOM 1671 C C . TYR B 1 45 ? -9.797 1.658 5.047 1 98.88 45 TYR B C 1
ATOM 1673 O O . TYR B 1 45 ? -11.016 1.549 5.18 1 98.88 45 TYR B O 1
ATOM 1681 N N . ILE B 1 46 ? -9.047 0.631 4.82 1 98.88 46 ILE B N 1
ATOM 1682 C CA . ILE B 1 46 ? -9.578 -0.726 4.789 1 98.88 46 ILE B CA 1
ATOM 1683 C C . ILE B 1 46 ? -10.25 -1.049 6.121 1 98.88 46 ILE B C 1
ATOM 1685 O O . ILE B 1 46 ? -11.383 -1.52 6.156 1 98.88 46 ILE B O 1
ATOM 1689 N N . LEU B 1 47 ? -9.516 -0.782 7.191 1 98.75 47 LEU B N 1
ATOM 1690 C CA . LEU B 1 47 ? -10.047 -1.076 8.516 1 98.75 47 LEU B CA 1
ATOM 1691 C C . LEU B 1 47 ? -11.336 -0.302 8.766 1 98.75 47 LEU B C 1
ATOM 1693 O O . LEU B 1 47 ? -12.297 -0.848 9.32 1 98.75 47 LEU B O 1
ATOM 1697 N N . VAL B 1 48 ? -11.375 0.941 8.406 1 98.62 48 VAL B N 1
ATOM 1698 C CA . VAL B 1 48 ? -12.555 1.783 8.547 1 98.62 48 VAL B CA 1
ATOM 1699 C C . VAL B 1 48 ? -13.719 1.168 7.773 1 98.62 48 VAL B C 1
ATOM 1701 O O . VAL B 1 48 ? -14.836 1.075 8.297 1 98.62 48 VAL B O 1
ATOM 1704 N N . LEU B 1 49 ? -13.492 0.724 6.547 1 98.31 49 LEU B N 1
ATOM 1705 C CA . LEU B 1 49 ? -14.516 0.106 5.711 1 98.31 49 LEU B CA 1
ATOM 1706 C C . LEU B 1 49 ? -14.984 -1.216 6.312 1 98.31 49 LEU B C 1
ATOM 1708 O O . LEU B 1 49 ? -16.188 -1.481 6.383 1 98.31 49 LEU B O 1
ATOM 1712 N N . GLU B 1 50 ? -14.039 -2.027 6.766 1 97.75 50 GLU B N 1
ATOM 1713 C CA . GLU B 1 50 ? -14.367 -3.328 7.34 1 97.75 50 GLU B CA 1
ATOM 1714 C C . GLU B 1 50 ? -15.242 -3.18 8.586 1 97.75 50 GLU B C 1
ATOM 1716 O O . GLU B 1 50 ? -16.125 -4 8.828 1 97.75 50 GLU B O 1
ATOM 1721 N N . GLU B 1 51 ? -14.953 -2.125 9.344 1 97.25 51 GLU B N 1
ATOM 1722 C CA . GLU B 1 51 ? -15.656 -1.925 10.609 1 97.25 51 GLU B CA 1
ATOM 1723 C C . GLU B 1 51 ? -16.922 -1.108 10.406 1 97.25 51 GLU B C 1
ATOM 1725 O O . GLU B 1 51 ? -17.672 -0.88 11.359 1 97.25 51 GLU B O 1
ATOM 1730 N N . GLY B 1 52 ? -17.172 -0.644 9.227 1 96.31 52 GLY B N 1
ATOM 1731 C CA . GLY B 1 52 ? -18.359 0.121 8.922 1 96.31 52 GLY B CA 1
ATOM 1732 C C . GLY B 1 52 ? -18.359 1.509 9.531 1 96.31 52 GLY B C 1
ATOM 1733 O O . GLY B 1 52 ? -19.406 2.02 9.938 1 96.31 52 GLY B O 1
ATOM 1734 N N . LEU B 1 53 ? -17.156 2.084 9.727 1 97.06 53 LEU B N 1
ATOM 1735 C CA . LEU B 1 53 ? -17.031 3.428 10.273 1 97.06 53 LEU B CA 1
ATOM 1736 C C . LEU B 1 53 ? -17.172 4.48 9.188 1 97.06 53 LEU B C 1
ATOM 1738 O O . LEU B 1 53 ? -16.953 4.191 8.008 1 97.06 53 LEU B O 1
ATOM 1742 N N . SER B 1 54 ? -17.594 5.641 9.617 1 95.88 54 SER B N 1
ATOM 1743 C CA . SER B 1 54 ? -17.844 6.703 8.648 1 95.88 54 SER B CA 1
ATOM 1744 C C . SER B 1 54 ? -16.75 7.762 8.688 1 95.88 54 SER B C 1
ATOM 1746 O O . SER B 1 54 ? -16.984 8.898 9.117 1 95.88 54 SER B O 1
ATOM 1748 N N . TYR B 1 55 ? -15.609 7.484 8.289 1 97.5 55 TYR B N 1
ATOM 1749 C CA . TYR B 1 55 ? -14.516 8.438 8.117 1 97.5 55 TYR B CA 1
ATOM 1750 C C . TYR B 1 55 ? -14.188 8.617 6.637 1 97.5 55 TYR B C 1
ATOM 1752 O O . TYR B 1 55 ? -14.188 7.648 5.871 1 97.5 55 TYR B O 1
ATOM 1760 N N . SER B 1 56 ? -13.969 9.828 6.328 1 97.75 56 SER B N 1
ATOM 1761 C CA . SER B 1 56 ? -13.695 10.203 4.945 1 97.75 56 SER B CA 1
ATOM 1762 C C . SER B 1 56 ? -12.359 9.633 4.48 1 97.75 56 SER B C 1
ATOM 1764 O O . SER B 1 56 ? -11.367 9.695 5.211 1 97.75 56 SER B O 1
ATOM 1766 N N . LYS B 1 57 ? -12.414 9.062 3.289 1 98.62 57 LYS B N 1
ATOM 1767 C CA . LYS B 1 57 ? -11.18 8.602 2.654 1 98.62 57 LYS B CA 1
ATOM 1768 C C . LYS B 1 57 ? -10.141 9.711 2.594 1 98.62 57 LYS B C 1
ATOM 1770 O O . LYS B 1 57 ? -8.969 9.492 2.92 1 98.62 57 LYS B O 1
ATOM 1775 N N . GLU B 1 58 ? -10.555 10.867 2.213 1 98.81 58 GLU B N 1
ATOM 1776 C CA . GLU B 1 58 ? -9.625 11.977 2.039 1 98.81 58 GLU B CA 1
ATOM 1777 C C . GLU B 1 58 ? -9.031 12.406 3.375 1 98.81 58 GLU B C 1
ATOM 1779 O O . GLU B 1 58 ? -7.871 12.82 3.438 1 98.81 58 GLU B O 1
ATOM 1784 N N . VAL B 1 59 ? -9.789 12.305 4.434 1 98.88 59 VAL B N 1
ATOM 1785 C CA . VAL B 1 59 ? -9.281 12.625 5.762 1 98.88 59 VAL B CA 1
ATOM 1786 C C . VAL B 1 59 ? -8.227 11.594 6.172 1 98.88 59 VAL B C 1
ATOM 1788 O O . VAL B 1 59 ? -7.16 11.953 6.668 1 98.88 59 VAL B O 1
ATOM 1791 N N . ILE B 1 60 ? -8.539 10.359 5.91 1 98.94 60 ILE B N 1
ATOM 1792 C CA . ILE B 1 60 ? -7.641 9.281 6.305 1 98.94 60 ILE B CA 1
ATOM 1793 C C . ILE B 1 60 ? -6.32 9.398 5.539 1 98.94 60 ILE B C 1
ATOM 1795 O O . ILE B 1 60 ? -5.246 9.266 6.125 1 98.94 60 ILE B O 1
ATOM 1799 N N . TYR B 1 61 ? -6.387 9.648 4.273 1 98.94 61 TYR B N 1
ATOM 1800 C CA . TYR B 1 61 ? -5.18 9.781 3.467 1 98.94 61 TYR B CA 1
ATOM 1801 C C . TYR B 1 61 ? -4.395 11.023 3.865 1 98.94 61 TYR B C 1
ATOM 1803 O O . TYR B 1 61 ? -3.162 11.031 3.816 1 98.94 61 TYR B O 1
ATOM 1811 N N . ALA B 1 62 ? -5.113 12.102 4.238 1 98.94 62 ALA B N 1
ATOM 1812 C CA . ALA B 1 62 ? -4.414 13.273 4.77 1 98.94 62 ALA B CA 1
ATOM 1813 C C . ALA B 1 62 ? -3.617 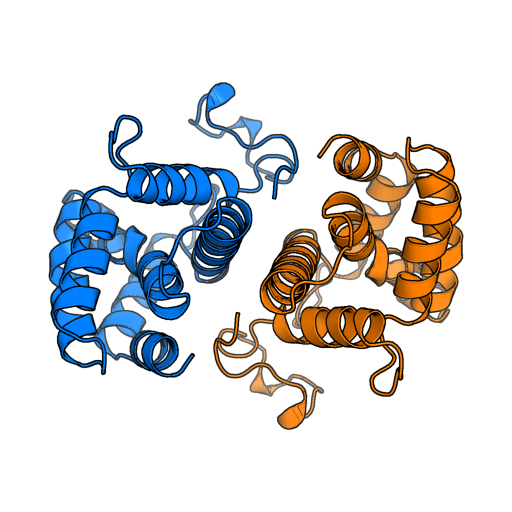12.914 6.02 1 98.94 62 ALA B C 1
ATOM 1815 O O . ALA B 1 62 ? -2.465 13.328 6.168 1 98.94 62 ALA B O 1
ATOM 1816 N N . ILE B 1 63 ? -4.258 12.141 6.898 1 98.88 63 ILE B N 1
ATOM 1817 C CA . ILE B 1 63 ? -3.574 11.703 8.109 1 98.88 63 ILE B CA 1
ATOM 1818 C C . ILE B 1 63 ? -2.332 10.898 7.734 1 98.88 63 ILE B C 1
ATOM 1820 O O . ILE B 1 63 ? -1.257 11.102 8.305 1 98.88 63 ILE B O 1
ATOM 1824 N N . GLY B 1 64 ? -2.463 9.992 6.797 1 98.81 64 GLY B N 1
ATOM 1825 C CA . GLY B 1 64 ? -1.322 9.234 6.316 1 98.81 64 GLY B CA 1
ATOM 1826 C C . GLY B 1 64 ? -0.184 10.109 5.824 1 98.81 64 GLY B C 1
ATOM 1827 O O . GLY B 1 64 ? 0.969 9.906 6.211 1 98.81 64 GLY B O 1
ATOM 1828 N N . LEU B 1 65 ? -0.488 11.125 5.023 1 98.81 65 LEU B N 1
ATOM 1829 C CA . LEU B 1 65 ? 0.517 11.984 4.41 1 98.81 65 LEU B CA 1
ATOM 1830 C C . LEU B 1 65 ? 1.188 12.867 5.457 1 98.81 65 LEU B C 1
ATOM 1832 O O . LEU B 1 65 ? 2.35 13.25 5.301 1 98.81 65 LEU B O 1
ATOM 1836 N N . LEU B 1 66 ? 0.494 13.102 6.594 1 98.88 66 LEU B N 1
ATOM 1837 C CA . LEU B 1 66 ? 0.944 14.188 7.453 1 98.88 66 LEU B CA 1
ATOM 1838 C C . LEU B 1 66 ? 1.477 13.648 8.773 1 98.88 66 LEU B C 1
ATOM 1840 O O . 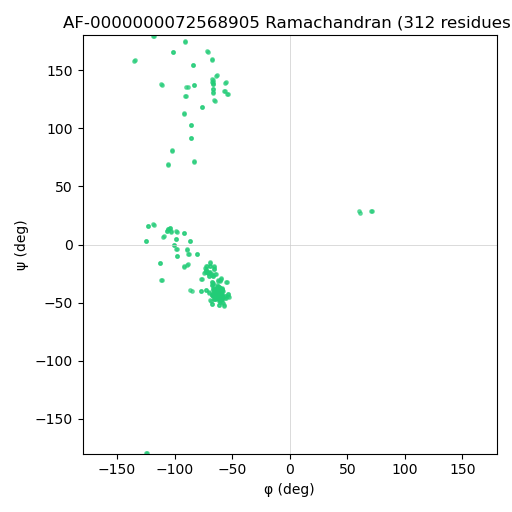LEU B 1 66 ? 2.178 14.359 9.5 1 98.88 66 LEU B O 1
ATOM 1844 N N . HIS B 1 67 ? 1.192 12.398 9.141 1 98.62 67 HIS B N 1
ATOM 1845 C CA . HIS B 1 67 ? 1.407 11.945 10.508 1 98.62 67 HIS B CA 1
ATOM 1846 C C . HIS B 1 67 ? 2.883 12.008 10.891 1 98.62 67 HIS B C 1
ATOM 1848 O O . HIS B 1 67 ? 3.221 12.297 12.039 1 98.62 67 HIS B O 1
ATOM 1854 N N . ASP B 1 68 ? 3.744 11.836 9.945 1 97.94 68 ASP B N 1
ATOM 1855 C CA . ASP B 1 68 ? 5.18 11.805 10.203 1 97.94 68 ASP B CA 1
ATOM 1856 C C . ASP B 1 68 ? 5.855 13.078 9.711 1 97.94 68 ASP B C 1
ATOM 1858 O O . ASP B 1 68 ? 7.086 13.164 9.664 1 97.94 68 ASP B O 1
ATOM 1862 N N . ILE B 1 69 ? 5.098 14.109 9.352 1 97.81 69 ILE B N 1
ATOM 1863 C CA . ILE B 1 69 ? 5.625 15.281 8.664 1 97.81 69 ILE B CA 1
ATOM 1864 C C . ILE B 1 69 ? 6.59 16.031 9.578 1 97.81 69 ILE B C 1
ATOM 1866 O O . ILE B 1 69 ? 7.43 16.797 9.109 1 97.81 69 ILE B O 1
ATOM 1870 N N . GLY B 1 70 ? 6.496 15.836 10.852 1 96.69 70 GLY B N 1
ATOM 1871 C CA . GLY B 1 70 ? 7.328 16.531 11.828 1 96.69 70 GLY B CA 1
ATOM 1872 C C . GLY B 1 70 ? 8.656 15.828 12.078 1 96.69 70 GLY B C 1
ATOM 1873 O O . GLY B 1 70 ? 9.461 16.297 12.875 1 96.69 70 GLY B O 1
ATOM 1874 N N . ARG B 1 71 ? 8.984 14.742 11.406 1 94.44 71 ARG B N 1
ATOM 1875 C CA . ARG B 1 71 ? 10.156 13.906 11.656 1 94.44 71 ARG B CA 1
ATOM 1876 C C . ARG B 1 71 ? 11.445 14.703 11.492 1 94.44 71 ARG B C 1
ATOM 1878 O O . ARG B 1 71 ? 12.406 14.5 12.234 1 94.44 71 ARG B O 1
ATOM 1885 N N . ALA B 1 72 ? 11.453 15.562 10.508 1 91.56 72 ALA B N 1
ATOM 1886 C CA . ALA B 1 72 ? 12.664 16.359 10.281 1 91.56 72 ALA B CA 1
ATOM 1887 C C . ALA B 1 72 ? 12.992 17.203 11.508 1 91.56 72 ALA B C 1
ATOM 1889 O O . ALA B 1 72 ? 14.156 17.375 11.867 1 91.56 72 ALA B O 1
ATOM 1890 N N . GLN B 1 73 ? 11.961 17.734 12.094 1 91.88 73 GLN B N 1
ATOM 1891 C CA . GLN B 1 73 ? 12.148 18.562 13.289 1 91.88 73 GLN B CA 1
ATOM 1892 C C . GLN B 1 73 ? 12.641 17.719 14.461 1 91.88 73 GLN B C 1
ATOM 1894 O O . GLN B 1 73 ? 13.414 18.203 15.297 1 91.88 73 GLN B O 1
ATOM 1899 N N . GLU B 1 74 ? 12.234 16.516 14.484 1 87.38 74 GLU B N 1
ATOM 1900 C CA . GLU B 1 74 ? 12.734 15.586 15.5 1 87.38 74 GLU B CA 1
ATOM 1901 C C . GLU B 1 74 ? 14.227 15.336 15.336 1 87.38 74 GLU B C 1
ATOM 1903 O O . GLU B 1 74 ? 14.977 15.383 16.312 1 87.38 74 GLU B O 1
ATOM 1908 N N . TYR B 1 75 ? 14.633 15.211 14.125 1 88.31 75 TYR B N 1
ATOM 1909 C CA . TYR B 1 75 ? 16.047 14.969 13.828 1 88.31 75 TYR B CA 1
ATOM 1910 C C . TYR B 1 75 ? 16.891 16.203 14.125 1 88.31 75 TYR B C 1
ATOM 1912 O O . TYR B 1 75 ? 17.953 16.094 14.719 1 88.31 75 TYR B O 1
ATOM 1920 N N . LYS B 1 76 ? 16.344 17.328 13.766 1 90.12 76 LYS B N 1
ATOM 1921 C CA . LYS B 1 76 ? 17.141 18.547 13.797 1 90.12 76 LYS B CA 1
ATOM 1922 C C . LYS B 1 76 ? 17.094 19.188 15.18 1 90.12 76 LYS B C 1
ATOM 1924 O O . LYS B 1 76 ? 18.109 19.719 15.656 1 90.12 76 LYS B O 1
ATOM 1929 N N . ASN B 1 77 ? 15.906 19.156 15.828 1 89.5 77 ASN B N 1
ATOM 1930 C CA . ASN B 1 77 ? 15.703 20.016 16.984 1 89.5 77 ASN B CA 1
ATOM 1931 C C . ASN B 1 77 ? 15.266 19.219 18.219 1 89.5 77 ASN B C 1
ATOM 1933 O O . ASN B 1 77 ? 14.938 19.781 19.25 1 89.5 77 ASN B O 1
ATOM 1937 N N . ASN B 1 78 ? 15.195 17.906 18.109 1 89.69 78 ASN B N 1
ATOM 1938 C CA . ASN B 1 78 ? 14.805 17.031 19.219 1 89.69 78 ASN B CA 1
ATOM 1939 C C . ASN B 1 78 ? 13.398 17.344 19.703 1 89.69 78 ASN B C 1
ATOM 1941 O O . ASN B 1 78 ? 13.133 17.297 20.906 1 89.69 78 ASN B O 1
ATOM 1945 N N . ILE B 1 79 ? 12.617 17.844 18.828 1 87.94 79 ILE B N 1
ATOM 1946 C CA . ILE B 1 79 ? 11.203 18.078 19.094 1 87.94 79 ILE B CA 1
ATOM 1947 C C . ILE B 1 79 ? 10.398 16.828 18.75 1 87.94 79 ILE B C 1
ATOM 1949 O O . ILE B 1 79 ? 10.625 16.203 17.719 1 87.94 79 ILE B O 1
ATOM 1953 N N . ASN B 1 80 ? 9.508 16.531 19.656 1 91.56 80 ASN B N 1
ATOM 1954 C CA . ASN B 1 80 ? 8.633 15.414 19.344 1 91.56 80 ASN B CA 1
ATOM 1955 C C . ASN B 1 80 ? 7.949 15.602 18 1 91.56 80 ASN B C 1
ATOM 1957 O O . ASN B 1 80 ? 7.352 16.641 17.734 1 91.56 80 ASN B O 1
ATOM 1961 N N . HIS B 1 81 ? 8.031 14.578 17.156 1 92.31 81 HIS B N 1
ATOM 1962 C CA . HIS B 1 81 ? 7.531 14.75 15.789 1 92.31 81 HIS B CA 1
ATOM 1963 C C . HIS B 1 81 ? 6.016 14.906 15.781 1 92.31 81 HIS B C 1
ATOM 1965 O O . HIS B 1 81 ? 5.457 15.523 14.875 1 92.31 81 HIS B O 1
ATOM 1971 N N . ASP B 1 82 ? 5.34 14.383 16.781 1 92.88 82 ASP B N 1
ATOM 1972 C CA . ASP B 1 82 ? 3.893 14.562 16.844 1 92.88 82 ASP B CA 1
ATOM 1973 C C . ASP B 1 82 ? 3.537 16.031 17.062 1 92.88 82 ASP B C 1
ATOM 1975 O O . ASP B 1 82 ? 2.637 16.562 16.406 1 92.88 82 ASP B O 1
ATOM 1979 N N . GLU B 1 83 ? 4.266 16.656 17.953 1 93.62 83 GLU B N 1
ATOM 1980 C CA . GLU B 1 83 ? 4.027 18.062 18.25 1 93.62 83 GLU B CA 1
ATOM 1981 C C . GLU B 1 83 ? 4.395 18.938 17.062 1 93.62 83 GLU B C 1
ATOM 1983 O O . GLU B 1 83 ? 3.623 19.812 16.656 1 93.62 83 GLU B O 1
ATOM 1988 N N . ALA B 1 84 ? 5.582 18.75 16.562 1 95.5 84 ALA B N 1
ATOM 1989 C CA . ALA B 1 84 ? 6.016 19.5 15.383 1 95.5 84 ALA B CA 1
A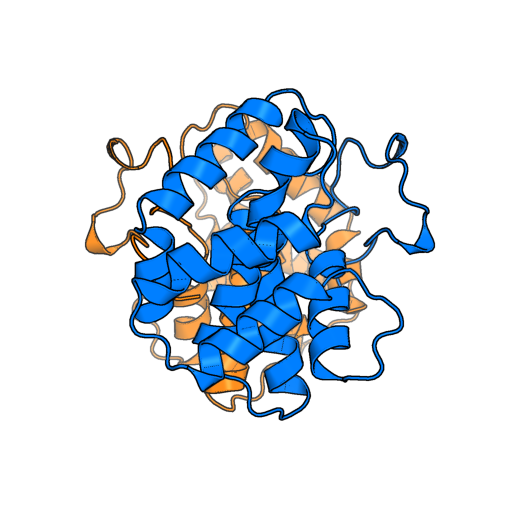TOM 1990 C C . ALA B 1 84 ? 5.086 19.25 14.203 1 95.5 84 ALA B C 1
ATOM 1992 O O . ALA B 1 84 ? 4.797 20.156 13.422 1 95.5 84 ALA B O 1
ATOM 1993 N N . GLY B 1 85 ? 4.637 18.016 14.07 1 97.62 85 GLY B N 1
ATOM 1994 C CA . GLY B 1 85 ? 3.752 17.625 12.977 1 97.62 85 GLY B CA 1
ATOM 1995 C C . GLY B 1 85 ? 2.43 18.375 12.992 1 97.62 85 GLY B C 1
ATOM 1996 O O . GLY B 1 85 ? 1.906 18.734 11.938 1 97.62 85 GLY B O 1
ATOM 1997 N N . VAL B 1 86 ? 1.943 18.594 14.188 1 98.06 86 VAL B N 1
ATOM 1998 C CA . VAL B 1 86 ? 0.669 19.297 14.32 1 98.06 86 VAL B CA 1
ATOM 1999 C C . VAL B 1 86 ? 0.81 20.719 13.797 1 98.06 86 VAL B C 1
ATOM 2001 O O . VAL B 1 86 ? -0.022 21.188 13.008 1 98.06 86 VAL B O 1
ATOM 2004 N N . MET B 1 87 ? 1.823 21.375 14.164 1 97.69 87 MET B N 1
ATOM 2005 C CA . MET B 1 87 ? 2.039 22.766 13.758 1 97.69 87 MET B CA 1
ATOM 2006 C C . MET B 1 87 ? 2.227 22.859 12.25 1 97.69 87 MET B C 1
ATOM 2008 O O . MET B 1 87 ? 1.615 23.719 11.602 1 97.69 87 MET B O 1
ATOM 2012 N N . ILE B 1 88 ? 3.014 22.047 11.688 1 98.31 88 ILE B N 1
ATOM 2013 C CA . ILE B 1 88 ? 3.293 22.047 10.258 1 98.31 88 ILE B CA 1
ATOM 2014 C C . ILE B 1 88 ? 2.031 21.672 9.484 1 98.31 88 ILE B C 1
ATOM 2016 O O . ILE B 1 88 ? 1.699 22.312 8.484 1 98.31 88 ILE B O 1
ATOM 2020 N N . SER B 1 89 ? 1.325 20.656 10 1 98.81 89 SER B N 1
ATOM 2021 C CA . SER B 1 89 ? 0.109 20.188 9.344 1 98.81 89 SER B CA 1
ATOM 2022 C C . SER B 1 89 ? -0.952 21.281 9.305 1 98.81 89 SER B C 1
ATOM 2024 O O . SER B 1 89 ? -1.667 21.438 8.312 1 98.81 89 SER B O 1
ATOM 2026 N N . GLU B 1 90 ? -1.035 22 10.391 1 98.75 90 GLU B N 1
ATOM 2027 C CA . GLU B 1 90 ? -2.012 23.078 10.43 1 98.75 90 GLU B CA 1
ATOM 2028 C C . GLU B 1 90 ? -1.748 24.109 9.336 1 98.75 90 GLU B C 1
ATOM 2030 O O . GLU B 1 90 ? -2.676 24.547 8.648 1 98.75 90 GLU B O 1
ATOM 2035 N N . LYS B 1 91 ? -0.539 24.484 9.172 1 98.62 91 LYS B N 1
ATOM 2036 C CA . LYS B 1 91 ? -0.158 25.438 8.133 1 98.62 91 LYS B CA 1
ATOM 2037 C C . LYS B 1 91 ? -0.493 24.906 6.746 1 98.62 91 LYS B C 1
ATOM 2039 O O . LYS B 1 91 ? -1.038 25.625 5.91 1 98.62 91 LYS B O 1
ATOM 2044 N N . ILE B 1 92 ? -0.21 23.641 6.508 1 98.88 92 ILE B N 1
ATOM 2045 C CA . ILE B 1 92 ? -0.46 23.016 5.219 1 98.88 92 ILE B CA 1
ATOM 2046 C C . ILE B 1 92 ? -1.963 22.953 4.953 1 98.88 92 ILE B C 1
ATOM 2048 O O . ILE B 1 92 ? -2.428 23.359 3.889 1 98.88 92 ILE B O 1
ATOM 2052 N N . LEU B 1 93 ? -2.703 22.516 5.965 1 98.88 93 LEU B N 1
ATOM 2053 C CA . LEU B 1 93 ? -4.125 22.234 5.785 1 98.88 93 LEU B CA 1
ATOM 2054 C C . LEU B 1 93 ? -4.91 23.516 5.594 1 98.88 93 LEU B C 1
ATOM 2056 O O . LEU B 1 93 ? -5.93 23.531 4.895 1 98.88 93 LEU B O 1
ATOM 2060 N N . LYS B 1 94 ? -4.418 24.578 6.129 1 98.31 94 LYS B N 1
ATOM 2061 C CA . LYS B 1 94 ? -5.066 25.875 5.961 1 98.31 94 LYS B CA 1
ATOM 2062 C C . LYS B 1 94 ? -5.016 26.328 4.508 1 98.31 94 LYS B C 1
ATOM 2064 O O . LYS B 1 94 ? -5.809 27.188 4.086 1 98.31 94 LYS B O 1
ATOM 2069 N N . GLU B 1 95 ? -4.141 25.781 3.756 1 98.56 95 GLU B N 1
ATOM 2070 C CA . GLU B 1 95 ? -3.992 26.109 2.344 1 98.56 95 GLU B CA 1
ATOM 2071 C C . GLU B 1 95 ? -4.711 25.094 1.455 1 98.56 95 GLU B C 1
ATOM 2073 O O . GLU B 1 95 ? -4.469 25.047 0.248 1 98.56 95 GLU B O 1
ATOM 2078 N N . THR B 1 96 ? -5.5 24.266 2.043 1 98.75 96 THR B N 1
ATOM 2079 C CA . THR B 1 96 ? -6.242 23.266 1.305 1 98.75 96 THR B CA 1
ATOM 2080 C C . THR B 1 96 ? -7.746 23.469 1.46 1 98.75 96 THR B C 1
ATOM 2082 O O . THR B 1 96 ? -8.18 24.375 2.172 1 98.75 96 THR B O 1
ATOM 2085 N N . SER B 1 97 ? -8.516 22.594 0.802 1 98.75 97 SER B N 1
ATOM 2086 C CA . SER B 1 97 ? -9.969 22.734 0.776 1 98.75 97 SER B CA 1
ATOM 2087 C C . SER B 1 97 ? -10.617 21.953 1.91 1 98.75 97 SER B C 1
ATOM 2089 O O . SER B 1 97 ? -11.844 21.781 1.933 1 98.75 97 SER B O 1
ATOM 2091 N N . TYR B 1 98 ? -9.875 21.453 2.844 1 98.75 98 TYR B N 1
ATOM 2092 C CA . TYR B 1 98 ? -10.445 20.734 3.982 1 98.75 98 TYR B CA 1
ATOM 2093 C C . TYR B 1 98 ? -11.25 21.672 4.867 1 98.75 98 TYR B C 1
ATOM 2095 O O . TYR B 1 98 ? -10.844 22.828 5.098 1 98.75 98 TYR B O 1
ATOM 2103 N N . SER B 1 99 ? -12.367 21.219 5.352 1 98.62 99 SER B N 1
ATOM 2104 C CA . SER B 1 99 ? -13.172 22 6.285 1 98.62 99 SER B CA 1
ATOM 2105 C C . SER B 1 99 ? -12.5 22.078 7.652 1 98.62 99 SER B C 1
ATOM 2107 O O . SER B 1 99 ? -11.586 21.312 7.953 1 98.62 99 SER B O 1
ATOM 2109 N N . THR B 1 100 ? -12.984 22.969 8.461 1 98.44 100 THR B N 1
ATOM 2110 C CA . THR B 1 100 ? -12.453 23.141 9.812 1 98.44 100 THR B CA 1
ATOM 2111 C C . THR B 1 100 ? -12.609 21.859 10.617 1 98.44 100 THR B C 1
ATOM 2113 O O . THR B 1 100 ? -11.703 21.453 11.344 1 98.44 100 THR B O 1
ATOM 2116 N N . ASP B 1 101 ? -13.734 21.234 10.453 1 98.44 101 ASP B N 1
ATOM 2117 C CA . ASP B 1 101 ? -13.977 19.984 11.164 1 98.44 101 ASP B CA 1
ATOM 2118 C C . ASP B 1 101 ? -13 18.906 10.719 1 98.44 101 ASP B C 1
ATOM 2120 O O . ASP B 1 101 ? -12.484 18.141 11.539 1 98.44 101 ASP B O 1
ATOM 2124 N N . GLU B 1 102 ? -12.781 18.781 9.461 1 98.62 102 GLU B N 1
ATOM 2125 C CA . GLU B 1 102 ? -11.828 17.812 8.938 1 98.62 102 GLU B CA 1
ATOM 2126 C C . GLU B 1 102 ? -10.414 18.109 9.43 1 98.62 102 GLU B C 1
ATOM 2128 O O . GLU B 1 102 ? -9.688 17.188 9.805 1 98.62 102 GLU B O 1
ATOM 2133 N N . ILE B 1 103 ? -10.086 19.391 9.406 1 98.81 103 ILE B N 1
ATOM 2134 C CA . ILE B 1 103 ? -8.758 19.797 9.852 1 98.81 103 ILE B CA 1
ATOM 2135 C C . ILE B 1 103 ? -8.555 19.391 11.305 1 98.81 103 ILE B C 1
ATOM 2137 O O . ILE B 1 103 ? -7.52 18.812 11.656 1 98.81 103 ILE B O 1
ATOM 2141 N N . ASN B 1 104 ? -9.5 19.656 12.109 1 98.56 104 ASN B N 1
ATOM 2142 C CA . ASN B 1 104 ? -9.398 19.297 13.523 1 98.56 104 ASN B CA 1
ATOM 2143 C C . ASN B 1 104 ? -9.227 17.797 13.719 1 98.56 104 ASN B C 1
ATOM 2145 O O . ASN B 1 104 ? -8.445 17.359 14.562 1 98.56 104 ASN B O 1
ATOM 2149 N N . LEU B 1 105 ? -9.969 17.031 12.984 1 98.38 105 LEU B N 1
ATOM 2150 C CA . LEU B 1 105 ? -9.875 15.586 13.047 1 98.38 105 LEU B CA 1
ATOM 2151 C C . LEU B 1 105 ? -8.484 15.109 12.641 1 98.38 105 LEU B C 1
ATOM 2153 O O . LEU B 1 105 ? -7.898 14.25 13.297 1 98.38 105 LEU B O 1
ATOM 2157 N N . ILE B 1 106 ? -7.961 15.641 11.539 1 98.81 106 ILE B N 1
ATOM 2158 C CA . ILE B 1 106 ? -6.645 15.266 11.031 1 98.81 106 ILE B CA 1
ATOM 2159 C C . ILE B 1 106 ? -5.57 15.633 12.055 1 98.81 106 ILE B C 1
ATOM 2161 O O . ILE B 1 106 ? -4.711 14.812 12.375 1 98.81 106 ILE B O 1
ATOM 2165 N N . LEU B 1 107 ? -5.684 16.859 12.594 1 98.81 107 LEU B N 1
ATOM 2166 C CA . LEU B 1 107 ? -4.68 17.328 13.547 1 98.81 107 LEU B CA 1
ATOM 2167 C C . LEU B 1 107 ? -4.703 16.484 14.812 1 98.81 107 LEU B C 1
ATOM 2169 O O . LEU B 1 107 ? -3.652 16.203 15.391 1 98.81 107 LEU B O 1
ATOM 2173 N N . ASN B 1 108 ? -5.848 16.141 15.258 1 98.44 108 ASN B N 1
ATOM 2174 C CA . ASN B 1 108 ? -5.953 15.258 16.406 1 98.44 108 ASN B CA 1
ATOM 2175 C C . ASN B 1 108 ? -5.285 13.906 16.156 1 98.44 108 ASN B C 1
ATOM 2177 O O . ASN B 1 108 ? -4.602 13.375 17.031 1 98.44 108 ASN B O 1
ATOM 2181 N N . ALA B 1 109 ? -5.516 13.328 15.031 1 98.56 109 ALA B N 1
ATOM 2182 C CA . ALA B 1 109 ? -4.902 12.047 14.672 1 98.56 109 ALA B CA 1
ATOM 2183 C C . ALA B 1 109 ? -3.383 12.18 14.586 1 98.56 109 ALA B C 1
ATOM 2185 O O . ALA B 1 109 ? -2.652 11.289 15.031 1 98.56 109 ALA B O 1
ATOM 2186 N N . VAL B 1 110 ? -2.91 13.273 13.961 1 98.56 110 VAL B N 1
ATOM 2187 C CA . VAL B 1 110 ? -1.475 13.516 13.852 1 98.56 110 VAL B CA 1
ATOM 2188 C C . VAL B 1 110 ? -0.864 13.609 15.25 1 98.56 110 VAL B C 1
ATOM 2190 O O . VAL B 1 110 ? 0.179 13.008 15.516 1 98.56 110 VAL B O 1
ATOM 2193 N N . ALA B 1 111 ? -1.525 14.258 16.141 1 97.62 111 ALA B N 1
ATOM 2194 C CA . ALA B 1 111 ? -1.04 14.477 17.516 1 97.62 111 ALA B CA 1
ATOM 2195 C C . ALA B 1 111 ? -0.972 13.164 18.281 1 97.62 111 ALA B C 1
ATOM 2197 O O . ALA B 1 111 ? -0.119 12.992 19.156 1 97.62 111 ALA B O 1
ATOM 2198 N N . ASN B 1 112 ? -1.807 12.219 17.891 1 97.12 112 ASN B N 1
ATOM 2199 C CA . ASN B 1 112 ? -1.979 11.055 18.75 1 97.12 112 ASN B CA 1
ATOM 2200 C C . ASN B 1 112 ? -1.67 9.75 18 1 97.12 112 ASN B C 1
ATOM 2202 O O . ASN B 1 112 ? -2.023 8.672 18.469 1 97.12 112 ASN B O 1
ATOM 2206 N N . HIS B 1 113 ? -1.022 9.789 16.875 1 96.44 113 HIS B N 1
ATOM 2207 C CA . HIS B 1 113 ? -0.89 8.594 16.047 1 96.44 113 HIS B CA 1
ATOM 2208 C C . HIS B 1 113 ? 0.025 7.566 16.703 1 96.44 113 HIS B C 1
ATOM 2210 O O . HIS B 1 113 ? 0.007 6.391 16.328 1 96.44 113 HIS B O 1
ATOM 2216 N N . GLY B 1 114 ? 0.768 7.984 17.672 1 94.31 114 GLY B N 1
ATOM 2217 C CA . GLY B 1 114 ? 1.653 7.062 18.359 1 94.31 114 GLY B CA 1
ATOM 2218 C C . GLY B 1 114 ? 1.073 6.543 19.672 1 94.31 114 GLY B C 1
ATOM 2219 O O . GLY B 1 114 ? 1.716 5.766 20.375 1 94.31 114 GLY B O 1
ATOM 2220 N N . ASN B 1 115 ? -0.1 6.918 19.891 1 93.25 115 ASN B N 1
ATOM 2221 C CA . ASN B 1 115 ? -0.718 6.555 21.156 1 93.25 115 ASN B CA 1
ATOM 2222 C C . ASN B 1 115 ? -1.352 5.168 21.094 1 93.25 115 ASN B C 1
ATOM 2224 O O . ASN B 1 115 ? -2.514 5.027 20.719 1 93.25 115 ASN B O 1
ATOM 2228 N N . LYS B 1 116 ? -0.716 4.16 21.656 1 90.62 116 LYS B N 1
ATOM 2229 C CA . LYS B 1 116 ? -1.164 2.771 21.609 1 90.62 116 LYS B CA 1
ATOM 2230 C C . LYS B 1 116 ? -2.383 2.553 22.5 1 90.62 116 LYS B C 1
ATOM 2232 O O . LYS B 1 116 ? -3.145 1.604 22.297 1 90.62 116 LYS B O 1
ATOM 2237 N N . ASP B 1 117 ? -2.545 3.406 23.438 1 90.44 117 ASP B N 1
ATOM 2238 C CA . ASP B 1 117 ? -3.576 3.189 24.438 1 90.44 117 ASP B CA 1
ATOM 2239 C C . ASP B 1 117 ? -4.762 4.125 24.219 1 90.44 117 ASP B C 1
ATOM 2241 O O . ASP B 1 117 ? -5.57 4.332 25.141 1 90.44 117 ASP B O 1
ATOM 2245 N N . ALA B 1 118 ? -4.746 4.719 23.031 1 91.12 118 ALA B N 1
ATOM 2246 C CA . ALA B 1 118 ? -5.867 5.617 22.766 1 91.12 118 ALA B CA 1
ATOM 2247 C C . ALA B 1 118 ? -7.203 4.895 22.906 1 91.12 118 ALA B C 1
ATOM 2249 O O . ALA B 1 118 ? -7.363 3.77 22.438 1 91.12 118 ALA B O 1
ATOM 2250 N N . GLU B 1 119 ? -8.125 5.43 23.578 1 90.88 119 GLU B N 1
ATOM 2251 C CA . GLU B 1 119 ? -9.453 4.848 23.766 1 90.88 119 GLU B CA 1
ATOM 2252 C C . GLU B 1 119 ? -10.312 5.023 22.516 1 90.88 119 GLU B C 1
ATOM 2254 O O . GLU B 1 119 ? -11.172 4.191 22.219 1 90.88 119 GLU B O 1
ATOM 2259 N N . ASP B 1 120 ? -10.039 6.066 21.828 1 94.88 120 ASP B N 1
ATOM 2260 C CA . ASP B 1 120 ? -10.758 6.352 20.594 1 94.88 120 ASP B CA 1
ATOM 2261 C C . ASP B 1 120 ? -10.469 5.293 19.531 1 94.88 120 ASP B C 1
ATOM 2263 O O . ASP B 1 120 ? -9.305 5.039 19.203 1 94.88 120 ASP B O 1
ATOM 2267 N N . LYS B 1 121 ? -11.523 4.676 19.047 1 96.56 121 LYS B N 1
ATOM 2268 C CA . LYS B 1 121 ? -11.398 3.586 18.094 1 96.56 121 LYS B CA 1
ATOM 2269 C C . LYS B 1 121 ? -10.656 4.039 16.844 1 96.56 121 LYS B C 1
ATOM 2271 O O . LYS B 1 121 ? -9.852 3.289 16.281 1 96.56 121 LYS B O 1
ATOM 2276 N N . PHE B 1 122 ? -10.977 5.223 16.359 1 98.06 122 PHE B N 1
ATOM 2277 C CA . PHE B 1 122 ? -10.344 5.734 15.148 1 98.06 122 PHE B CA 1
ATOM 2278 C C . PHE B 1 122 ? -8.852 5.949 15.367 1 98.06 122 PHE B C 1
ATOM 2280 O O . PHE B 1 122 ? -8.039 5.57 14.523 1 98.06 122 PHE B O 1
ATOM 2287 N N . LEU B 1 123 ? -8.453 6.492 16.438 1 98.19 123 LEU B N 1
ATOM 2288 C CA . LEU B 1 123 ? -7.043 6.688 16.766 1 98.19 123 LEU B CA 1
ATOM 2289 C C . LEU B 1 123 ? -6.324 5.352 16.906 1 98.19 123 LEU B C 1
ATOM 2291 O O . LEU B 1 123 ? -5.152 5.234 16.531 1 98.19 123 LEU B O 1
ATOM 2295 N N . ASN B 1 124 ? -7.012 4.398 17.406 1 97.81 124 ASN B N 1
ATOM 2296 C CA . ASN B 1 124 ? -6.445 3.053 17.484 1 97.81 124 ASN B CA 1
ATOM 2297 C C . ASN B 1 124 ? -6.188 2.486 16.078 1 97.81 124 ASN B C 1
ATOM 2299 O O . ASN B 1 124 ? -5.172 1.831 15.852 1 97.81 124 ASN B O 1
ATOM 2303 N N . ILE B 1 125 ? -7.117 2.711 15.164 1 98.31 125 ILE B N 1
ATOM 2304 C CA . ILE B 1 125 ? -6.953 2.283 13.781 1 98.31 125 ILE B CA 1
ATOM 2305 C C . ILE B 1 125 ? -5.723 2.953 13.172 1 98.31 125 ILE B C 1
ATOM 2307 O O . ILE B 1 125 ? -4.922 2.301 12.492 1 98.31 125 ILE B O 1
ATOM 2311 N N . ILE B 1 126 ? -5.578 4.242 13.438 1 98.56 126 ILE B N 1
ATOM 2312 C CA . ILE B 1 126 ? -4.445 5 12.914 1 98.56 126 ILE B CA 1
ATOM 2313 C C . ILE B 1 126 ? -3.143 4.426 13.469 1 98.56 126 ILE B C 1
ATOM 2315 O O . ILE B 1 126 ? -2.199 4.172 12.719 1 98.56 126 ILE B O 1
ATOM 2319 N N . TYR B 1 127 ? -3.105 4.152 14.727 1 98 127 TYR B N 1
ATOM 2320 C CA . TYR B 1 127 ? -1.928 3.57 15.359 1 98 127 TYR B CA 1
ATOM 2321 C C . TYR B 1 127 ? -1.595 2.211 14.758 1 98 127 TYR B C 1
ATOM 2323 O O . TYR B 1 127 ? -0.455 1.967 14.352 1 98 127 TYR B O 1
ATOM 2331 N N . LYS B 1 128 ? -2.559 1.339 14.703 1 97.31 128 LYS B N 1
ATOM 2332 C CA . LYS B 1 128 ? -2.371 -0.006 14.172 1 97.31 128 LYS B CA 1
ATOM 2333 C C . LYS B 1 128 ? -1.902 0.04 12.719 1 97.31 128 LYS B C 1
ATOM 2335 O O . LYS B 1 128 ? -1.029 -0.733 12.32 1 97.31 128 LYS B O 1
ATOM 2340 N N . SER B 1 129 ? -2.496 0.936 11.953 1 98.44 129 SER B N 1
ATOM 2341 C CA . SER B 1 129 ? -2.168 1.031 10.539 1 98.44 129 SER B CA 1
ATOM 2342 C C . SER B 1 129 ? -0.729 1.489 10.328 1 98.44 129 SER B C 1
ATOM 2344 O O . SER B 1 129 ? -0.066 1.063 9.383 1 98.44 129 SER B O 1
ATOM 2346 N N . ASP B 1 130 ? -0.305 2.402 11.18 1 98.06 130 ASP B N 1
ATOM 2347 C CA . ASP B 1 130 ? 1.082 2.854 11.117 1 98.06 130 ASP B CA 1
ATOM 2348 C C . ASP B 1 130 ? 2.049 1.689 11.32 1 98.06 130 ASP B C 1
ATOM 2350 O O . ASP B 1 130 ? 3.055 1.583 10.617 1 98.06 130 ASP B O 1
ATOM 2354 N N . LYS B 1 131 ? 1.743 0.778 12.188 1 96.75 131 LYS B N 1
ATOM 2355 C CA . LYS B 1 131 ? 2.578 -0.386 12.469 1 96.75 131 LYS B CA 1
ATOM 2356 C C . LYS B 1 131 ? 2.438 -1.439 11.375 1 96.75 131 LYS B C 1
ATOM 2358 O O . LYS B 1 131 ? 3.436 -1.996 10.906 1 96.75 131 LYS B O 1
ATOM 2363 N N . LEU B 1 132 ? 1.253 -1.624 10.922 1 97.75 132 LEU B N 1
ATOM 2364 C CA . LEU B 1 132 ? 0.95 -2.672 9.953 1 97.75 132 LEU B CA 1
ATOM 2365 C C . LEU B 1 132 ? 1.514 -2.322 8.578 1 97.75 132 LEU B C 1
ATOM 2367 O O . LEU B 1 132 ? 1.65 -3.195 7.719 1 97.75 132 LEU B O 1
ATOM 2371 N N . SER B 1 133 ? 1.817 -1.059 8.375 1 98.06 133 SER B N 1
ATOM 2372 C CA . SER B 1 133 ? 2.324 -0.619 7.078 1 98.06 133 SER B CA 1
ATOM 2373 C C . SER B 1 133 ? 3.814 -0.912 6.938 1 98.06 133 SER B C 1
ATOM 2375 O O . SER B 1 133 ? 4.387 -0.735 5.863 1 98.06 133 SER B O 1
ATOM 2377 N N . ARG B 1 134 ? 4.406 -1.345 8.039 1 97.5 134 ARG B N 1
ATOM 2378 C CA . ARG B 1 134 ? 5.816 -1.724 8.008 1 97.5 134 ARG B CA 1
ATOM 2379 C C . ARG B 1 134 ? 5.977 -3.213 7.723 1 97.5 134 ARG B C 1
ATOM 2381 O O . ARG B 1 134 ? 5.656 -4.051 8.57 1 97.5 134 ARG B O 1
ATOM 2388 N N . ASN B 1 135 ? 6.543 -3.492 6.547 1 97.06 135 ASN B N 1
ATOM 2389 C CA . ASN B 1 135 ? 6.684 -4.883 6.137 1 97.06 135 ASN B CA 1
ATOM 2390 C C . ASN B 1 135 ? 7.926 -5.527 6.746 1 97.06 135 ASN B C 1
ATOM 2392 O O . ASN B 1 135 ? 8.82 -5.965 6.023 1 97.06 135 ASN B O 1
ATOM 2396 N N . CYS B 1 136 ? 7.953 -5.777 8 1 98 136 CYS B N 1
ATOM 2397 C CA . CYS B 1 136 ? 9.109 -6.297 8.727 1 98 136 CYS B CA 1
ATOM 2398 C C . CYS B 1 136 ? 9.477 -7.691 8.242 1 98 136 CYS B C 1
ATOM 2400 O O . CYS B 1 136 ? 10.648 -8.07 8.266 1 98 136 CYS B O 1
ATOM 2402 N N . PHE B 1 137 ? 8.562 -8.43 7.707 1 97.06 137 PHE B N 1
ATOM 2403 C CA . PHE B 1 137 ? 8.781 -9.789 7.234 1 97.06 137 PHE B CA 1
ATOM 2404 C C . PHE B 1 137 ? 9.664 -9.797 5.992 1 97.06 137 PHE B C 1
ATOM 2406 O O . PHE B 1 137 ? 10.195 -10.836 5.609 1 97.06 137 PHE B O 1
ATOM 2413 N N . ASP B 1 138 ? 9.742 -8.695 5.383 1 96.06 138 ASP B N 1
ATOM 2414 C CA . ASP B 1 138 ? 10.547 -8.57 4.172 1 96.06 138 ASP B CA 1
ATOM 2415 C C . ASP B 1 138 ? 11.68 -7.57 4.367 1 96.06 138 ASP B C 1
ATOM 2417 O O . ASP B 1 138 ? 12.305 -7.133 3.396 1 96.06 138 ASP B O 1
ATOM 2421 N N . CYS B 1 139 ? 12.023 -7.215 5.539 1 96.62 139 CYS B N 1
ATOM 2422 C CA . CYS B 1 139 ? 13 -6.18 5.859 1 96.62 139 CYS B CA 1
ATOM 2423 C C . CYS B 1 139 ? 14.398 -6.77 5.984 1 96.62 139 CYS B C 1
ATOM 2425 O O . CYS B 1 139 ? 14.625 -7.699 6.766 1 96.62 139 CYS B O 1
ATOM 2427 N N . LYS B 1 140 ? 15.352 -6.219 5.285 1 94.56 140 LYS B N 1
ATOM 2428 C CA . LYS B 1 140 ? 16.734 -6.703 5.305 1 94.56 140 LYS B CA 1
ATOM 2429 C C . LYS B 1 140 ? 17.422 -6.348 6.617 1 94.56 140 LYS B C 1
ATOM 2431 O O . LYS B 1 140 ? 18.391 -7.008 7.016 1 94.56 140 LYS B O 1
ATOM 2436 N N . ALA B 1 141 ? 16.906 -5.359 7.32 1 97 141 ALA B N 1
ATOM 2437 C CA . ALA B 1 141 ? 17.531 -4.883 8.555 1 97 141 ALA B CA 1
ATOM 2438 C C . ALA B 1 141 ? 16.781 -5.402 9.781 1 97 141 ALA B C 1
ATOM 2440 O O . ALA B 1 141 ? 16.984 -4.914 10.891 1 97 141 ALA B O 1
ATOM 2441 N N . GLU B 1 142 ? 15.898 -6.312 9.516 1 97.31 142 GLU B N 1
ATOM 2442 C CA . GLU B 1 142 ? 14.992 -6.773 10.562 1 97.31 142 GLU B CA 1
ATOM 2443 C C . GLU B 1 142 ? 15.766 -7.23 11.797 1 97.31 142 GLU B C 1
ATOM 2445 O O . GLU B 1 142 ? 15.398 -6.898 12.922 1 97.31 142 GLU B O 1
ATOM 2450 N N . LYS B 1 143 ? 16.859 -7.953 11.711 1 96.12 143 LYS B N 1
ATOM 2451 C CA . LYS B 1 143 ? 17.609 -8.547 12.82 1 96.12 143 LYS B CA 1
ATOM 2452 C C . LYS B 1 143 ? 18.297 -7.48 13.656 1 96.12 143 LYS B C 1
ATOM 2454 O O . LYS B 1 143 ? 18.531 -7.668 14.852 1 96.12 143 LYS B O 1
ATOM 2459 N N . GLU B 1 144 ? 18.578 -6.352 13.078 1 96.88 144 GLU B N 1
ATOM 2460 C CA . GLU B 1 144 ? 19.297 -5.273 13.758 1 96.88 144 GLU B CA 1
ATOM 2461 C C . GLU B 1 144 ? 18.328 -4.223 14.297 1 96.88 144 GLU B C 1
ATOM 2463 O O . GLU B 1 144 ? 18.719 -3.314 15.023 1 96.88 144 GLU B O 1
ATOM 2468 N N . CYS B 1 145 ? 17.109 -4.355 13.906 1 96.88 145 CYS B N 1
ATOM 2469 C CA . CYS B 1 145 ? 16.094 -3.357 14.242 1 96.88 145 CYS B CA 1
ATOM 2470 C C . CYS B 1 145 ? 15.867 -3.291 15.742 1 96.88 145 CYS B C 1
ATOM 2472 O O . CYS B 1 145 ? 15.836 -4.32 16.422 1 96.88 145 CYS B O 1
ATOM 2474 N N . TYR B 1 146 ? 15.602 -2.164 16.266 1 95.25 146 TYR B N 1
ATOM 2475 C CA . TYR B 1 146 ? 15.461 -1.948 17.703 1 95.25 146 TYR B CA 1
ATOM 2476 C C . TYR B 1 146 ? 14.031 -2.213 18.156 1 95.25 146 TYR B C 1
ATOM 2478 O O . TYR B 1 146 ? 13.734 -2.172 19.359 1 95.25 146 TYR B O 1
ATOM 2486 N N . TRP B 1 147 ? 13.141 -2.418 17.234 1 94.62 147 TRP B N 1
ATOM 2487 C CA . TRP B 1 147 ? 11.789 -2.789 17.625 1 94.62 147 TRP B CA 1
ATOM 2488 C C . TRP B 1 147 ? 11.773 -4.172 18.266 1 94.62 147 TRP B C 1
ATOM 2490 O O . TRP B 1 147 ? 12.469 -5.082 17.812 1 94.62 147 TRP B O 1
ATOM 2500 N N . SER B 1 148 ? 10.969 -4.285 19.25 1 95.44 148 SER B N 1
ATOM 2501 C CA . SER B 1 148 ? 10.742 -5.613 19.812 1 95.44 148 SER B CA 1
ATOM 2502 C C . SER B 1 148 ? 9.992 -6.512 18.828 1 95.44 148 SER B C 1
ATOM 2504 O O . SER B 1 148 ? 9.367 -6.023 17.891 1 95.44 148 SER B O 1
ATOM 2506 N N . ILE B 1 149 ? 10.086 -7.754 19.016 1 94.62 149 ILE B N 1
ATOM 2507 C CA . ILE B 1 149 ? 9.453 -8.719 18.125 1 94.62 149 ILE B CA 1
ATOM 2508 C C . ILE B 1 149 ? 7.945 -8.484 18.109 1 94.62 149 ILE B C 1
ATOM 2510 O O . ILE B 1 149 ? 7.297 -8.656 17.078 1 94.62 149 ILE B O 1
ATOM 2514 N N . GLU B 1 150 ? 7.348 -7.992 19.172 1 92.69 150 GLU B N 1
ATOM 2515 C CA . GLU B 1 150 ? 5.91 -7.789 19.297 1 92.69 150 GLU B CA 1
ATOM 2516 C C . GLU B 1 150 ? 5.449 -6.59 18.469 1 92.69 150 GLU B C 1
ATOM 2518 O O . GLU B 1 150 ? 4.293 -6.523 18.047 1 92.69 150 GLU B O 1
ATOM 2523 N N . LYS B 1 151 ? 6.355 -5.699 18.203 1 93.31 151 LYS B N 1
ATOM 2524 C CA . LYS B 1 151 ? 6.027 -4.488 17.453 1 93.31 151 LYS B CA 1
ATOM 2525 C C . LYS B 1 151 ? 6.191 -4.711 15.961 1 93.31 151 LYS B C 1
ATOM 2527 O O . LYS B 1 151 ? 5.676 -3.936 15.148 1 93.31 151 LYS B O 1
ATOM 2532 N N . LYS B 1 152 ? 6.91 -5.766 15.633 1 96.75 152 LYS B N 1
ATOM 2533 C CA . LYS B 1 152 ? 7.242 -6.02 14.234 1 96.75 152 LYS B CA 1
ATOM 2534 C C . LYS B 1 152 ? 6.098 -6.734 13.523 1 96.75 152 LYS B C 1
ATOM 2536 O O . LYS B 1 152 ? 5.465 -7.625 14.086 1 96.75 152 LYS B O 1
ATOM 2541 N N . ASN B 1 153 ? 5.867 -6.281 12.383 1 97.12 153 ASN B N 1
ATOM 2542 C CA . ASN B 1 153 ? 4.898 -6.934 11.508 1 97.12 153 ASN B CA 1
ATOM 2543 C C . ASN B 1 153 ? 5.535 -8.07 10.719 1 97.12 153 ASN B C 1
ATOM 2545 O O . ASN B 1 153 ? 5.914 -7.895 9.562 1 97.12 153 ASN B O 1
ATOM 2549 N N . MET B 1 154 ? 5.508 -9.344 11.219 1 97.12 154 MET B N 1
ATOM 2550 C CA . MET B 1 154 ? 6.305 -10.445 10.68 1 97.12 154 MET B CA 1
ATOM 2551 C C . MET B 1 154 ? 5.473 -11.305 9.742 1 97.12 154 MET B C 1
ATOM 2553 O O . MET B 1 154 ? 5.988 -12.25 9.141 1 97.12 154 MET B O 1
ATOM 2557 N N . GLU B 1 155 ? 4.211 -10.969 9.648 1 97.62 155 GLU B N 1
ATOM 2558 C CA . GLU B 1 155 ? 3.309 -11.625 8.703 1 97.62 155 GLU B CA 1
ATOM 2559 C C . GLU B 1 155 ? 2.451 -10.602 7.961 1 97.62 155 GLU B C 1
ATOM 2561 O O . GLU B 1 155 ? 2.266 -9.477 8.43 1 97.62 155 GLU B O 1
ATOM 2566 N N . ILE B 1 156 ? 1.964 -11.023 6.848 1 98.19 156 ILE B N 1
ATOM 2567 C CA . ILE B 1 156 ? 1.033 -10.164 6.125 1 98.19 156 ILE B CA 1
ATOM 2568 C C . ILE B 1 156 ? -0.336 -10.203 6.801 1 98.19 156 ILE B C 1
ATOM 2570 O O . ILE B 1 156 ? -0.932 -11.273 6.945 1 98.19 156 ILE B O 1
ATOM 2574 N N . LYS B 1 157 ? -0.791 -9.102 7.266 1 97.56 157 LYS B N 1
ATOM 2575 C CA . LYS B 1 157 ? -2.133 -8.961 7.82 1 97.56 157 LYS B CA 1
ATOM 2576 C C . LYS B 1 157 ? -3.004 -8.078 6.938 1 97.56 157 LYS B C 1
ATOM 2578 O O . LYS B 1 157 ? -4.23 -8.211 6.93 1 97.56 157 LYS B O 1
ATOM 2583 N N . TYR B 1 158 ? -2.283 -7.137 6.285 1 96.62 158 TYR B N 1
ATOM 2584 C CA . TYR B 1 158 ? -2.877 -6.219 5.32 1 96.62 158 TYR B CA 1
ATOM 2585 C C . TYR B 1 158 ? -1.891 -5.883 4.207 1 96.62 158 TYR B C 1
ATOM 2587 O O . TYR B 1 158 ? -0.675 -5.957 4.402 1 96.62 158 TYR B O 1
#

pLDDT: mean 96.88, std 2.55, range [87.0, 98.94]

InterPro domains:
  IPR003607 HD/PDEase domain [SM00471] (29-144)
  IPR003607 HD/PDEase domain [cd00077] (31-116)
  IPR006674 HD domain [PF01966] (34-134)
  IPR006674 HD domain [PS51831] (33-132)
  IPR006675 HDIG domain [TIGR00277] (34-94)